Protein AF-J1S5M4-F1 (afdb_monomer_lite)

Radius of gyration: 21.51 Å; chains: 1; bounding box: 52×29×64 Å

Secondary structure (DSSP, 8-state):
----HHHHHHH-HHHHHHHHHHHHHHHHHHHHH-GGGTTTHHHHHHHHHHHHHHHHHHHHHHHHHHHHHHHHTT-EETTEEHHHHHHHHHHHHTSHHHHHHHHHHHHHHHHHHHHTTSS-TTSHHHHHHHHHHHHHHHHHHHHHHHHHHHHHHHHHHHTS-----SSS-TT-GGG-HHHHHHHHHHHHHHHHHHHHHHHHHHHHHHHS-TTSEEEETTEEEE--TTHHHHHHHHHHHIIIIIIHHHHHHHHHHHHHHHHHT-

pLDDT: mean 74.38, std 11.89, range [26.52, 94.06]

Organism: NCBI:txid1159208

Sequence (262 aa):
MEIKIIDKILSQKCFWTIIFTCWIFIGIIVSIFDSSLKYNYIYVFGVNSLLLAQIITYQNLMKKEIILKTSISGTKVNNLPLFPVFSKNNSYLNKWYNISICFVIGLIYFISLVLLKVLILQELITIYGAITLILTVFIAIQLYLKYILYILTLRKISKLEFISLVPISLHNPSECDWIVKFTDSMSSFSNYFGILGIAYTALFYLTTPLSAIKFTGYTLIIDTPNNLVFIITWGIIFILIGFGYLIFDYLWKKYIKEIIKK

Structure (mmCIF, N/CA/C/O backbone):
data_AF-J1S5M4-F1
#
_entry.id   AF-J1S5M4-F1
#
loop_
_atom_site.group_PDB
_atom_site.id
_atom_site.type_symbol
_atom_site.label_atom_id
_atom_site.label_alt_id
_atom_site.label_comp_id
_atom_site.label_asym_id
_atom_site.label_entity_id
_atom_site.label_seq_id
_atom_site.pdbx_PDB_ins_code
_atom_site.Cartn_x
_atom_site.Cartn_y
_atom_site.Cartn_z
_atom_site.occupancy
_atom_site.B_iso_or_equiv
_atom_site.auth_seq_id
_atom_site.auth_comp_id
_atom_site.auth_asym_id
_atom_site.auth_atom_id
_atom_site.pdbx_PDB_model_num
ATOM 1 N N . MET A 1 1 ? 10.544 -8.458 22.070 1.00 26.52 1 MET A N 1
ATOM 2 C CA . MET A 1 1 ? 11.356 -7.476 21.324 1.00 26.52 1 MET A CA 1
ATOM 3 C C . MET A 1 1 ? 10.602 -7.127 20.044 1.00 26.52 1 MET A C 1
ATOM 5 O O . MET A 1 1 ? 10.665 -7.877 19.081 1.00 26.52 1 MET A O 1
ATOM 9 N N . GLU A 1 2 ? 9.762 -6.088 20.077 1.00 31.34 2 GLU A N 1
ATOM 10 C CA . GLU A 1 2 ? 9.016 -5.643 18.890 1.00 31.34 2 GLU A CA 1
ATOM 11 C C . GLU A 1 2 ? 9.994 -5.057 17.873 1.00 31.34 2 GLU A C 1
ATOM 13 O O . GLU A 1 2 ? 10.784 -4.171 18.207 1.00 31.34 2 GLU A O 1
ATOM 18 N N . ILE A 1 3 ? 9.940 -5.542 16.635 1.00 37.62 3 ILE A N 1
ATOM 19 C CA . ILE A 1 3 ? 10.734 -5.020 15.524 1.00 37.62 3 ILE A CA 1
ATOM 20 C C . ILE A 1 3 ? 10.143 -3.656 15.153 1.00 37.62 3 ILE A C 1
ATOM 22 O O . ILE A 1 3 ? 9.336 -3.513 14.243 1.00 37.62 3 ILE A O 1
ATOM 26 N N . LYS A 1 4 ? 10.542 -2.631 15.910 1.00 46.66 4 LYS A N 1
ATOM 27 C CA . LYS A 1 4 ? 10.268 -1.212 15.650 1.00 46.66 4 LYS A CA 1
ATOM 28 C C . LYS A 1 4 ? 11.153 -0.647 14.538 1.00 46.66 4 LYS A C 1
ATOM 30 O O . LYS A 1 4 ? 11.133 0.552 14.321 1.00 46.66 4 LYS A O 1
ATOM 35 N N . ILE A 1 5 ? 11.967 -1.466 13.868 1.00 48.09 5 ILE A N 1
ATOM 36 C CA . ILE A 1 5 ? 13.036 -0.985 12.985 1.00 48.09 5 ILE A CA 1
ATOM 37 C C . ILE A 1 5 ? 12.451 -0.225 11.790 1.00 48.09 5 ILE A C 1
ATOM 39 O O . ILE A 1 5 ? 12.822 0.920 11.590 1.00 48.09 5 ILE A O 1
ATOM 43 N N . ILE A 1 6 ? 11.475 -0.787 11.073 1.00 51.22 6 ILE A N 1
ATOM 44 C CA . ILE A 1 6 ? 10.892 -0.145 9.879 1.00 51.22 6 ILE A CA 1
ATOM 45 C C . ILE A 1 6 ? 10.124 1.129 10.245 1.00 51.22 6 ILE A C 1
ATOM 47 O O . ILE A 1 6 ? 10.344 2.173 9.636 1.00 51.22 6 ILE A O 1
ATOM 51 N N . ASP A 1 7 ? 9.289 1.073 11.286 1.00 51.00 7 ASP A N 1
ATOM 52 C CA . ASP A 1 7 ? 8.536 2.240 11.755 1.00 51.00 7 ASP A CA 1
ATOM 53 C C . ASP A 1 7 ? 9.466 3.337 12.286 1.00 51.00 7 ASP A C 1
ATOM 55 O O . ASP A 1 7 ? 9.275 4.509 11.978 1.00 51.00 7 ASP A O 1
ATOM 59 N N . LYS A 1 8 ? 10.510 2.982 13.045 1.00 53.53 8 LYS A N 1
ATOM 60 C CA . LYS A 1 8 ? 11.487 3.939 13.587 1.00 53.53 8 LYS A CA 1
ATOM 61 C C . LYS A 1 8 ? 12.323 4.565 12.480 1.00 53.53 8 LYS A C 1
ATOM 63 O O . LYS A 1 8 ? 12.553 5.769 12.525 1.00 53.53 8 LYS A O 1
ATOM 68 N N . ILE A 1 9 ? 12.711 3.766 11.490 1.00 53.59 9 ILE A N 1
ATOM 69 C CA . ILE A 1 9 ? 13.398 4.220 10.293 1.00 53.59 9 ILE A CA 1
ATOM 70 C C . ILE A 1 9 ? 12.487 5.212 9.551 1.00 53.59 9 ILE A C 1
ATOM 72 O O . ILE A 1 9 ? 12.773 6.403 9.571 1.00 53.59 9 ILE A O 1
ATOM 76 N N . LEU A 1 10 ? 11.330 4.792 9.035 1.00 53.19 10 LEU A N 1
ATOM 77 C CA . LEU A 1 10 ? 10.443 5.641 8.223 1.00 53.19 10 LEU A CA 1
ATOM 78 C C . LEU A 1 10 ? 9.814 6.830 8.985 1.00 53.19 10 LEU A C 1
ATOM 80 O O . LEU A 1 10 ? 9.363 7.789 8.357 1.00 53.19 10 LEU A O 1
ATOM 84 N N . SER A 1 11 ? 9.778 6.800 10.325 1.00 51.69 11 SER A N 1
ATOM 85 C CA . SER A 1 11 ? 9.242 7.894 11.158 1.00 51.69 11 SER A CA 1
ATOM 86 C C . SER A 1 11 ? 10.180 9.093 11.327 1.00 51.69 11 SER A C 1
ATOM 88 O O . SER A 1 11 ? 9.717 10.167 11.728 1.00 51.69 11 SER A O 1
ATOM 90 N N . GLN A 1 12 ? 11.478 8.962 11.021 1.00 56.78 12 GLN A N 1
ATOM 91 C CA . GLN A 1 12 ? 12.412 10.088 11.098 1.00 56.78 12 GLN A CA 1
ATOM 92 C C . GLN A 1 12 ? 12.193 11.053 9.926 1.00 56.78 12 GLN A C 1
ATOM 94 O O . GLN A 1 12 ? 12.842 10.961 8.883 1.00 56.78 12 GLN A O 1
ATOM 99 N N . LYS A 1 13 ? 11.280 12.011 10.139 1.00 54.28 13 LYS A N 1
ATOM 100 C CA . LYS A 1 13 ? 10.859 13.027 9.159 1.00 54.28 13 LYS A CA 1
ATOM 101 C C . LYS A 1 13 ? 12.028 13.708 8.450 1.00 54.28 13 LYS A C 1
ATOM 103 O O . LYS A 1 13 ? 11.979 13.863 7.241 1.00 54.28 13 LYS A O 1
ATOM 108 N N . CYS A 1 14 ? 13.056 14.133 9.182 1.00 53.66 14 CYS A N 1
ATOM 109 C CA . CYS A 1 14 ? 14.127 14.943 8.602 1.00 53.66 14 CYS A CA 1
ATOM 110 C C . CYS A 1 14 ? 15.090 14.093 7.756 1.00 53.66 14 CYS A C 1
ATOM 112 O O . CYS A 1 14 ? 15.361 14.419 6.608 1.00 53.66 14 CYS A O 1
ATOM 114 N N . PHE A 1 15 ? 15.526 12.950 8.289 1.00 57.44 15 PHE A N 1
ATOM 115 C CA . PHE A 1 15 ? 16.548 12.109 7.664 1.00 57.44 15 PHE A CA 1
ATOM 116 C C . PHE A 1 15 ? 16.079 11.473 6.351 1.00 57.44 15 PHE A C 1
ATOM 118 O O . PHE A 1 15 ? 16.769 11.563 5.341 1.00 57.44 15 PHE A O 1
ATOM 125 N N . TRP A 1 16 ? 14.875 10.896 6.332 1.00 58.84 16 TRP A N 1
ATOM 126 C CA . TRP A 1 16 ? 14.354 10.259 5.120 1.00 58.84 16 TRP A CA 1
ATOM 127 C C . TRP A 1 16 ? 13.983 11.262 4.052 1.00 58.84 16 TRP A C 1
ATOM 129 O O . TRP A 1 16 ? 14.289 11.033 2.891 1.00 58.84 16 TRP A O 1
ATOM 139 N N . THR A 1 17 ? 13.388 12.392 4.434 1.00 59.47 17 THR A N 1
ATOM 140 C CA . THR A 1 17 ? 13.095 13.448 3.464 1.00 59.47 17 THR A CA 1
ATOM 141 C C . THR A 1 17 ? 14.389 13.916 2.809 1.00 59.47 17 THR A C 1
ATOM 143 O O . THR A 1 17 ? 14.447 13.927 1.593 1.00 59.47 17 THR A O 1
ATOM 146 N N . ILE A 1 18 ? 15.460 14.167 3.573 1.00 64.25 18 ILE A N 1
ATOM 147 C CA . ILE A 1 18 ? 16.774 14.530 3.014 1.00 64.25 18 ILE A CA 1
ATOM 148 C C . ILE A 1 18 ? 17.312 13.438 2.079 1.00 64.25 18 ILE A C 1
ATOM 150 O O . ILE A 1 18 ? 17.698 13.753 0.958 1.00 64.25 18 ILE A O 1
ATOM 154 N N . ILE A 1 19 ? 17.288 12.165 2.491 1.00 69.44 19 ILE A N 1
ATOM 155 C CA . ILE A 1 19 ? 17.754 11.049 1.653 1.00 69.44 19 ILE A CA 1
ATOM 156 C C . ILE A 1 19 ? 16.972 10.967 0.347 1.00 69.44 19 ILE A C 1
ATOM 158 O O . ILE A 1 19 ? 17.585 10.832 -0.705 1.00 69.44 19 ILE A O 1
ATOM 162 N N . PHE A 1 20 ? 15.643 11.065 0.387 1.00 67.06 20 PHE A N 1
ATOM 163 C CA . PHE A 1 20 ? 14.825 10.980 -0.818 1.00 67.06 20 PHE A CA 1
ATOM 164 C C . PHE A 1 20 ? 15.004 12.200 -1.710 1.00 67.06 20 PHE A C 1
ATOM 166 O O . PHE A 1 20 ? 15.126 12.032 -2.917 1.00 67.06 20 PHE A O 1
ATOM 173 N N . THR A 1 21 ? 15.122 13.404 -1.151 1.00 68.44 21 THR A N 1
ATOM 174 C CA . THR A 1 21 ? 15.451 14.592 -1.945 1.00 68.44 21 THR A CA 1
ATOM 175 C C . THR A 1 21 ? 16.812 14.419 -2.624 1.00 68.44 21 THR A C 1
ATOM 177 O O . THR A 1 21 ? 16.913 14.604 -3.834 1.00 68.44 21 THR A O 1
ATOM 180 N N . CYS A 1 22 ? 17.842 13.972 -1.896 1.00 73.38 22 CYS A N 1
ATOM 181 C CA . CYS A 1 22 ? 19.154 13.657 -2.468 1.00 73.38 22 CYS A CA 1
ATOM 182 C C . CYS A 1 22 ? 19.074 12.548 -3.530 1.00 73.38 22 CYS A C 1
ATOM 184 O O . CYS A 1 22 ? 19.710 12.662 -4.573 1.00 73.38 22 CYS A O 1
ATOM 186 N N . TRP A 1 23 ? 18.267 11.510 -3.308 1.00 76.12 23 TRP A N 1
ATOM 187 C CA . TRP A 1 23 ? 18.059 10.408 -4.249 1.00 76.12 23 TRP A CA 1
ATOM 188 C C . TRP A 1 23 ? 17.405 10.878 -5.552 1.00 76.12 23 TRP A C 1
ATOM 190 O O . TRP A 1 23 ? 17.829 10.462 -6.629 1.00 76.12 23 TRP A O 1
ATOM 200 N N . ILE A 1 24 ? 16.432 11.792 -5.470 1.00 72.25 24 ILE A N 1
ATOM 201 C CA . ILE A 1 24 ? 15.797 12.438 -6.628 1.00 72.25 24 ILE A CA 1
ATOM 202 C C . ILE A 1 24 ? 16.826 13.274 -7.396 1.00 72.25 24 ILE A C 1
ATOM 204 O O . ILE A 1 24 ? 16.915 13.157 -8.617 1.00 72.25 24 ILE A O 1
ATOM 208 N N . PHE A 1 25 ? 17.639 14.074 -6.697 1.00 74.88 25 PHE A N 1
ATOM 209 C CA . PHE A 1 25 ? 18.701 14.871 -7.322 1.00 74.88 25 PHE A CA 1
ATOM 210 C C . PHE A 1 25 ? 19.749 13.997 -8.020 1.00 74.88 25 PHE A C 1
ATOM 212 O O . PHE A 1 25 ? 20.141 14.313 -9.141 1.00 74.88 25 PHE A O 1
ATOM 219 N N . ILE A 1 26 ? 20.149 12.875 -7.412 1.00 75.75 26 ILE A N 1
ATOM 220 C CA . ILE A 1 26 ? 21.033 11.885 -8.045 1.00 75.75 26 ILE A CA 1
ATOM 221 C C . ILE A 1 26 ? 20.385 11.341 -9.322 1.00 75.75 26 ILE A C 1
ATOM 223 O O . ILE A 1 26 ? 21.040 11.306 -10.359 1.00 75.75 26 ILE A O 1
ATOM 227 N N . GLY A 1 27 ? 19.097 10.987 -9.283 1.00 70.62 27 GLY A N 1
ATOM 228 C CA . GLY A 1 27 ? 18.364 10.518 -10.462 1.00 70.62 27 GLY A CA 1
ATOM 229 C C . GLY A 1 27 ? 18.339 11.541 -11.597 1.00 70.62 27 GLY A C 1
ATOM 230 O O . GLY A 1 27 ? 18.612 11.189 -12.742 1.00 70.62 27 GLY A O 1
ATOM 231 N N . ILE A 1 28 ? 18.080 12.814 -11.281 1.00 71.12 28 ILE A N 1
ATOM 232 C CA . ILE A 1 28 ? 18.080 13.908 -12.264 1.00 71.12 28 ILE A CA 1
ATOM 233 C C . ILE A 1 28 ? 19.476 14.088 -12.870 1.00 71.12 28 ILE A C 1
ATOM 235 O O . ILE A 1 28 ? 19.604 14.123 -14.091 1.00 71.12 28 ILE A O 1
ATOM 239 N N . ILE A 1 29 ? 20.523 14.145 -12.042 1.00 74.69 29 ILE A N 1
ATOM 240 C CA . ILE A 1 29 ? 21.907 14.300 -12.509 1.00 74.69 29 ILE A CA 1
ATOM 241 C C . ILE A 1 29 ? 22.287 13.135 -13.426 1.00 74.69 29 ILE A C 1
ATOM 243 O O . ILE A 1 29 ? 22.694 13.367 -14.561 1.00 74.69 29 ILE A O 1
ATOM 247 N N . VAL A 1 30 ? 22.087 11.889 -12.987 1.00 69.25 30 VAL A N 1
ATOM 248 C CA . VAL A 1 30 ? 22.400 10.701 -13.799 1.00 69.25 30 VAL A CA 1
ATOM 249 C C . VAL A 1 30 ? 21.603 10.713 -15.109 1.00 69.25 30 VAL A C 1
ATOM 251 O O . VAL A 1 30 ? 22.164 10.408 -16.156 1.00 69.25 30 VAL A O 1
ATOM 254 N N . SER A 1 31 ? 20.339 11.154 -15.090 1.00 67.12 31 SER A N 1
ATOM 255 C CA . SER A 1 31 ? 19.510 11.226 -16.301 1.00 67.12 31 SER A CA 1
ATOM 256 C C . SER A 1 31 ? 19.964 12.266 -17.333 1.00 67.12 31 SER A C 1
ATOM 258 O O . SER A 1 31 ? 19.694 12.096 -18.517 1.00 67.12 31 SER A O 1
ATOM 260 N N . ILE A 1 32 ? 20.651 13.330 -16.904 1.00 68.00 32 ILE A N 1
ATOM 261 C CA . ILE A 1 32 ? 21.189 14.368 -17.798 1.00 68.00 32 ILE A CA 1
ATOM 262 C C . ILE A 1 32 ? 22.454 13.874 -18.513 1.00 68.00 32 ILE A C 1
ATOM 264 O O . ILE A 1 32 ? 22.685 14.228 -19.667 1.00 68.00 32 ILE A O 1
ATOM 268 N N . PHE A 1 33 ? 23.275 13.070 -17.832 1.00 66.62 33 PHE A N 1
ATOM 269 C CA . PHE A 1 33 ? 24.565 12.607 -18.352 1.00 66.62 33 PHE A CA 1
ATOM 270 C C . PHE A 1 33 ? 24.491 11.284 -19.125 1.00 66.62 33 PHE A C 1
ATOM 272 O O . PHE A 1 33 ? 25.443 10.947 -19.829 1.00 66.62 33 PHE A O 1
ATOM 279 N N . ASP A 1 34 ? 23.388 10.542 -19.025 1.00 62.94 34 ASP A N 1
ATOM 280 C CA . ASP A 1 34 ? 23.232 9.252 -19.694 1.00 62.94 34 ASP A CA 1
ATOM 281 C C . ASP A 1 34 ? 22.530 9.408 -21.057 1.00 62.94 34 ASP A C 1
ATOM 283 O O . ASP A 1 34 ? 21.314 9.593 -21.165 1.00 62.94 34 ASP A O 1
ATOM 287 N N . SER A 1 35 ? 23.325 9.365 -22.129 1.00 57.16 35 SER A N 1
ATOM 288 C CA . SER A 1 35 ? 22.882 9.568 -23.517 1.00 57.16 35 SER A CA 1
ATOM 289 C C . SER A 1 35 ? 22.047 8.413 -24.082 1.00 57.16 35 SER A C 1
ATOM 291 O O . SER A 1 35 ? 21.414 8.576 -25.131 1.00 57.16 35 SER A O 1
ATOM 293 N N . SER A 1 36 ? 21.991 7.278 -23.376 1.00 56.31 36 SER A N 1
ATOM 294 C CA . SER A 1 36 ? 21.088 6.156 -23.665 1.00 56.31 36 SER A CA 1
ATOM 295 C C . SER A 1 36 ? 19.607 6.520 -23.470 1.00 56.31 36 SER A C 1
ATOM 297 O O . SER A 1 36 ? 18.721 5.900 -24.059 1.00 56.31 36 SER A O 1
ATOM 299 N N . LEU A 1 37 ? 19.319 7.576 -22.698 1.00 54.97 37 LEU A N 1
ATOM 300 C CA . LEU A 1 37 ? 17.983 7.916 -22.206 1.00 54.97 37 LEU A CA 1
ATOM 301 C C . LEU A 1 37 ? 17.220 8.918 -23.071 1.00 54.97 37 LEU A C 1
ATOM 303 O O . LEU A 1 37 ? 16.422 9.696 -22.532 1.00 54.97 37 LEU A O 1
ATOM 307 N N . LYS A 1 38 ? 17.384 8.904 -24.401 1.00 49.78 38 LYS A N 1
ATOM 308 C CA . LYS A 1 38 ? 16.426 9.594 -25.286 1.00 49.78 38 LYS A CA 1
ATOM 309 C C . LYS A 1 38 ? 15.025 9.074 -24.912 1.00 49.78 38 LYS A C 1
ATOM 311 O O . LYS A 1 38 ? 14.708 7.938 -25.224 1.00 49.78 38 LYS A O 1
ATOM 316 N N . TYR A 1 39 ? 14.234 9.884 -24.197 1.00 51.69 39 TYR A N 1
ATOM 317 C CA . TYR A 1 39 ? 12.893 9.613 -23.628 1.00 51.69 39 TYR A CA 1
ATOM 318 C C . TYR A 1 39 ? 12.770 8.971 -22.224 1.00 51.69 39 TYR A C 1
ATOM 320 O O . TYR A 1 39 ? 11.657 8.911 -21.705 1.00 51.69 39 TYR A O 1
ATOM 328 N N . ASN A 1 40 ? 13.852 8.587 -21.536 1.00 58.12 40 ASN A N 1
ATOM 329 C CA . ASN A 1 40 ? 13.757 7.865 -20.247 1.00 58.12 40 ASN A CA 1
ATOM 330 C C . ASN A 1 40 ? 13.810 8.761 -18.985 1.00 58.12 40 ASN A C 1
ATOM 332 O O . ASN A 1 40 ? 13.580 8.295 -17.869 1.00 58.12 40 ASN A O 1
ATOM 336 N N . TYR A 1 41 ? 14.060 10.067 -19.127 1.00 61.12 41 TYR A N 1
ATOM 337 C CA . TYR A 1 41 ? 14.040 11.018 -18.002 1.00 61.12 41 TYR A CA 1
ATOM 338 C C . TYR A 1 41 ? 12.649 11.133 -17.350 1.00 61.12 41 TYR A C 1
ATOM 340 O O . TYR A 1 41 ? 12.546 11.313 -16.138 1.00 61.12 41 TYR A O 1
ATOM 348 N N . ILE A 1 42 ? 11.573 10.969 -18.134 1.00 64.19 42 ILE A N 1
ATOM 349 C CA . ILE A 1 42 ? 10.186 10.952 -17.638 1.00 64.19 42 ILE A CA 1
ATOM 350 C C . ILE A 1 42 ? 9.976 9.765 -16.697 1.00 64.19 42 ILE A C 1
ATOM 352 O O . ILE A 1 42 ? 9.317 9.907 -15.670 1.00 64.19 42 ILE A O 1
ATOM 356 N N . TYR A 1 43 ? 10.576 8.613 -17.008 1.00 66.56 43 TYR A N 1
ATOM 357 C CA . TYR A 1 43 ? 10.520 7.433 -16.152 1.00 66.56 43 TYR A CA 1
ATOM 358 C C . TYR A 1 43 ? 11.253 7.669 -14.833 1.00 66.56 43 TYR A C 1
ATOM 360 O O . TYR A 1 43 ? 10.680 7.462 -13.763 1.00 66.56 43 TYR A O 1
ATOM 368 N N . VAL A 1 44 ? 12.485 8.180 -14.898 1.00 70.19 44 VAL A N 1
ATOM 369 C CA . VAL A 1 44 ? 13.279 8.508 -13.706 1.00 70.19 44 VAL A CA 1
ATOM 370 C C . VAL A 1 44 ? 12.528 9.504 -12.825 1.00 70.19 44 VAL A C 1
ATOM 372 O O . VAL A 1 44 ? 12.390 9.275 -11.625 1.00 70.19 44 VAL A O 1
ATOM 375 N N . PHE A 1 45 ? 11.983 10.572 -13.408 1.00 72.38 45 PHE A N 1
ATOM 376 C CA . PHE A 1 45 ? 11.201 11.570 -12.683 1.00 72.38 45 PHE A CA 1
ATOM 377 C C . PHE A 1 45 ? 9.899 10.995 -12.110 1.00 72.38 45 PHE A C 1
ATOM 379 O O . PHE A 1 45 ? 9.552 11.261 -10.957 1.00 72.38 45 PHE A O 1
ATOM 386 N N . GLY A 1 46 ? 9.190 10.178 -12.887 1.00 75.12 46 GLY A N 1
ATOM 387 C CA . GLY A 1 46 ? 7.935 9.554 -12.492 1.00 75.12 46 GLY A CA 1
ATOM 388 C C . GLY A 1 46 ? 8.103 8.582 -11.326 1.00 75.12 46 GLY A C 1
ATOM 389 O O . GLY A 1 46 ? 7.375 8.689 -10.340 1.00 75.12 46 GLY A O 1
ATOM 390 N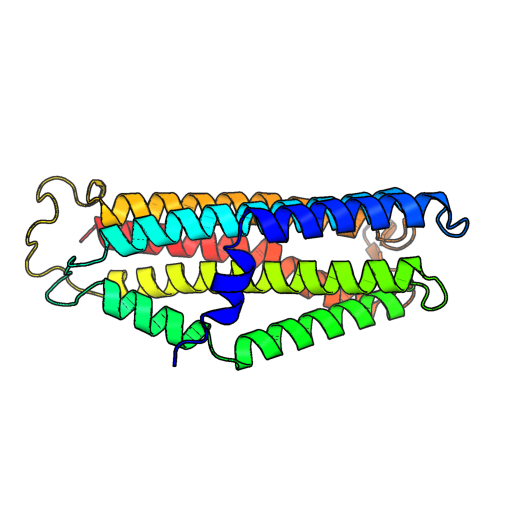 N . VAL A 1 47 ? 9.079 7.668 -11.393 1.00 75.56 47 VAL A N 1
ATOM 391 C CA . VAL A 1 47 ? 9.302 6.652 -10.345 1.00 75.56 47 VAL A CA 1
ATOM 392 C C . VAL A 1 47 ? 9.735 7.325 -9.046 1.00 75.56 47 VAL A C 1
ATOM 394 O O . VAL A 1 47 ? 9.265 6.963 -7.969 1.00 75.56 47 VAL A O 1
ATOM 397 N N . ASN A 1 48 ? 10.567 8.358 -9.146 1.00 78.81 48 ASN A N 1
ATOM 398 C CA . ASN A 1 48 ? 10.984 9.166 -8.008 1.00 78.81 48 ASN A CA 1
ATOM 399 C C . ASN A 1 48 ? 9.836 9.957 -7.377 1.00 78.81 48 ASN A C 1
ATOM 401 O O . ASN A 1 48 ? 9.691 9.972 -6.154 1.00 78.81 48 ASN A O 1
ATOM 405 N N . SER A 1 49 ? 8.997 10.583 -8.204 1.00 79.75 49 SER A N 1
ATOM 406 C CA . SER A 1 49 ? 7.809 11.301 -7.737 1.00 79.75 49 SER A CA 1
ATOM 407 C C . SER A 1 49 ? 6.828 10.350 -7.052 1.00 79.75 49 SER A C 1
ATOM 409 O O . SER A 1 49 ? 6.268 10.681 -6.006 1.00 79.75 49 SER A O 1
ATOM 411 N N . LEU A 1 50 ? 6.662 9.144 -7.602 1.00 83.94 50 LEU A N 1
ATOM 412 C CA . LEU A 1 50 ? 5.832 8.095 -7.024 1.00 83.94 50 LEU A CA 1
ATOM 413 C C . LEU A 1 50 ? 6.382 7.631 -5.673 1.00 83.94 50 LEU A C 1
ATOM 415 O O . LEU A 1 50 ? 5.635 7.599 -4.696 1.00 83.94 50 LEU A O 1
ATOM 419 N N . LEU A 1 51 ? 7.682 7.339 -5.598 1.00 83.94 51 LEU A N 1
ATOM 420 C CA . LEU A 1 51 ? 8.356 6.982 -4.352 1.00 83.94 51 LEU A CA 1
ATOM 421 C C . LEU A 1 51 ? 8.121 8.064 -3.289 1.00 83.94 51 LEU A C 1
ATOM 423 O O . LEU A 1 51 ? 7.625 7.758 -2.203 1.00 83.94 51 LEU A O 1
ATOM 427 N N . LEU A 1 52 ? 8.378 9.334 -3.624 1.00 82.19 52 LEU A N 1
ATOM 428 C CA . LEU A 1 52 ? 8.158 10.477 -2.734 1.00 82.19 52 LEU A CA 1
ATOM 429 C C . LEU A 1 52 ? 6.710 10.549 -2.230 1.00 82.19 52 LEU A C 1
ATOM 431 O O . LEU A 1 52 ? 6.478 10.667 -1.022 1.00 82.19 52 LEU A O 1
ATOM 435 N N . ALA A 1 53 ? 5.734 10.428 -3.132 1.00 84.81 53 ALA A N 1
ATOM 436 C CA . ALA A 1 53 ? 4.317 10.437 -2.783 1.00 84.81 53 ALA A CA 1
ATOM 437 C C . ALA A 1 53 ? 3.961 9.310 -1.798 1.00 84.81 53 ALA A C 1
ATOM 439 O O . ALA A 1 53 ? 3.213 9.533 -0.840 1.00 84.81 53 ALA A O 1
ATOM 440 N N . GLN A 1 54 ? 4.528 8.115 -1.975 1.00 86.38 54 GLN A N 1
ATOM 441 C CA . GLN A 1 54 ? 4.311 6.989 -1.067 1.00 86.38 54 GLN A CA 1
ATOM 442 C C . GLN A 1 54 ? 4.902 7.214 0.318 1.00 86.38 54 GLN A C 1
ATOM 444 O O . GLN A 1 54 ? 4.272 6.860 1.313 1.00 86.38 54 GLN A O 1
ATOM 449 N N . ILE A 1 55 ? 6.083 7.821 0.408 1.00 82.81 55 ILE A N 1
ATOM 450 C CA . ILE A 1 55 ? 6.720 8.124 1.694 1.00 82.81 55 ILE A CA 1
ATOM 451 C C . ILE A 1 55 ? 5.901 9.157 2.460 1.00 82.81 55 ILE A C 1
ATOM 453 O O . ILE A 1 55 ? 5.610 8.957 3.641 1.00 82.81 55 ILE A O 1
ATOM 457 N N . ILE A 1 56 ? 5.481 10.234 1.790 1.00 83.44 56 ILE A N 1
ATOM 458 C CA . ILE A 1 56 ? 4.618 11.263 2.386 1.00 83.44 56 ILE A CA 1
ATOM 459 C C . ILE A 1 56 ? 3.309 10.628 2.868 1.00 83.44 56 ILE A C 1
ATOM 461 O O . ILE A 1 56 ? 2.873 10.866 3.999 1.00 83.44 56 ILE A O 1
ATOM 465 N N . THR A 1 57 ? 2.716 9.767 2.038 1.00 86.19 57 THR A N 1
ATOM 466 C CA . THR A 1 57 ? 1.513 8.997 2.372 1.00 86.19 57 THR A CA 1
ATOM 467 C C . THR A 1 57 ? 1.731 8.141 3.618 1.00 86.19 57 THR A C 1
ATOM 469 O O . THR A 1 57 ? 0.964 8.247 4.577 1.00 86.19 57 THR A O 1
ATOM 472 N N . TYR A 1 58 ? 2.805 7.348 3.654 1.00 84.19 58 TYR A N 1
ATOM 473 C CA . TYR A 1 58 ? 3.162 6.504 4.794 1.00 84.19 58 TYR A CA 1
ATOM 474 C C . TYR A 1 58 ? 3.305 7.327 6.073 1.00 84.19 58 TYR A C 1
ATOM 476 O O . TYR A 1 58 ? 2.690 7.014 7.090 1.00 84.19 58 TYR A O 1
ATOM 484 N N . GLN A 1 59 ? 4.046 8.433 6.025 1.00 82.38 59 GLN A N 1
ATOM 485 C CA . GLN A 1 59 ? 4.237 9.306 7.183 1.00 82.38 59 GLN A CA 1
ATOM 486 C C . GLN A 1 59 ? 2.921 9.913 7.683 1.00 82.38 59 GLN A C 1
ATOM 488 O O . GLN A 1 59 ? 2.688 9.974 8.893 1.00 82.38 59 GLN A O 1
ATOM 493 N N . ASN A 1 60 ? 2.055 10.371 6.779 1.00 86.75 60 ASN A N 1
ATOM 494 C CA . ASN A 1 60 ? 0.758 10.932 7.152 1.00 86.75 60 ASN A CA 1
ATOM 495 C C . ASN A 1 60 ? -0.152 9.877 7.787 1.00 86.75 60 ASN A C 1
ATOM 497 O O . ASN A 1 60 ? -0.811 10.162 8.789 1.00 86.75 60 ASN A O 1
ATOM 501 N N . LEU A 1 61 ? -0.132 8.651 7.269 1.00 85.19 61 LEU A N 1
ATOM 502 C CA . LEU A 1 61 ? -0.868 7.531 7.846 1.00 85.19 61 LEU A CA 1
ATOM 503 C C . LEU A 1 61 ? -0.314 7.121 9.210 1.00 85.19 61 LEU A C 1
ATOM 505 O O . LEU A 1 61 ? -1.099 6.899 10.125 1.00 85.19 61 LEU A O 1
ATOM 509 N N . MET A 1 62 ? 1.005 7.121 9.405 1.00 82.38 62 MET A N 1
ATOM 510 C CA . MET A 1 62 ? 1.601 6.840 10.716 1.00 82.38 62 MET A CA 1
ATOM 511 C C . MET A 1 62 ? 1.223 7.890 11.768 1.00 82.38 62 MET A C 1
ATOM 513 O O . MET A 1 62 ? 0.969 7.536 12.919 1.00 82.38 62 MET A O 1
ATOM 517 N N . LYS A 1 63 ? 1.110 9.174 11.394 1.00 84.50 63 LYS A N 1
ATOM 518 C CA . LYS A 1 63 ? 0.578 10.210 12.301 1.00 84.50 63 LYS A CA 1
ATOM 519 C C . LYS A 1 63 ? -0.872 9.914 12.692 1.00 84.50 63 LYS A C 1
ATOM 521 O O . LYS A 1 63 ? -1.208 9.992 13.871 1.00 84.50 63 LYS A O 1
ATOM 526 N N . LYS A 1 64 ? -1.715 9.547 11.720 1.00 85.81 64 LYS A N 1
ATOM 527 C CA . LYS A 1 64 ? -3.110 9.161 11.985 1.00 85.81 64 LYS A CA 1
ATOM 528 C C . LYS A 1 64 ? -3.204 7.900 12.843 1.00 85.81 64 LYS A C 1
ATOM 530 O O . LYS A 1 64 ? -4.018 7.860 13.757 1.00 85.81 64 LYS A O 1
ATOM 535 N N . GLU A 1 65 ? -2.327 6.922 12.625 1.00 85.00 65 GLU A N 1
ATOM 536 C CA . GLU A 1 65 ? -2.253 5.700 13.431 1.00 85.00 65 GLU A CA 1
ATOM 537 C C . GLU A 1 65 ? -1.929 6.004 14.896 1.00 85.00 65 GLU A C 1
ATOM 539 O O . GLU A 1 65 ? -2.499 5.380 15.785 1.00 85.00 65 GLU A O 1
ATOM 544 N N . ILE A 1 66 ? -1.037 6.961 15.171 1.00 84.94 66 ILE A N 1
ATOM 545 C CA . ILE A 1 66 ? -0.732 7.380 16.547 1.00 84.94 66 ILE A CA 1
ATOM 546 C C . ILE A 1 66 ? -1.984 7.959 17.216 1.00 84.94 66 ILE A C 1
ATOM 548 O O . ILE A 1 66 ? -2.319 7.539 18.322 1.00 84.94 66 ILE A O 1
ATOM 552 N N . ILE A 1 67 ? -2.704 8.851 16.527 1.00 85.06 67 ILE A N 1
ATOM 553 C CA . ILE A 1 67 ? -3.952 9.456 17.027 1.00 85.06 67 ILE A CA 1
ATOM 554 C C . ILE A 1 67 ? -5.024 8.381 17.261 1.00 85.06 67 ILE A C 1
ATOM 556 O O . ILE A 1 67 ? -5.724 8.390 18.275 1.00 85.06 67 ILE A O 1
ATOM 560 N N . LEU A 1 68 ? -5.129 7.413 16.352 1.00 85.69 68 LEU A N 1
ATOM 561 C CA . LEU A 1 68 ? -6.044 6.290 16.503 1.00 85.69 68 LEU A CA 1
ATOM 562 C C . LEU A 1 68 ? -5.666 5.406 17.696 1.00 85.69 68 LEU A C 1
ATOM 564 O O . LEU A 1 68 ? -6.526 5.023 18.480 1.00 85.69 68 LEU A O 1
ATOM 568 N N . LYS A 1 69 ? -4.378 5.087 17.863 1.00 83.12 69 LYS A N 1
ATOM 569 C CA . LYS A 1 69 ? -3.886 4.302 19.004 1.00 83.12 69 LYS A CA 1
ATOM 570 C C . LYS A 1 69 ? -4.225 4.973 20.327 1.00 83.12 69 LYS A C 1
ATOM 572 O O . LYS A 1 69 ? -4.593 4.273 21.267 1.00 83.12 69 LYS A O 1
ATOM 577 N N . THR A 1 70 ? -4.126 6.299 20.393 1.00 83.00 70 THR A N 1
ATOM 578 C CA . THR A 1 70 ? -4.527 7.050 21.583 1.00 83.00 70 THR A CA 1
ATOM 579 C C . THR A 1 70 ? -6.035 6.997 21.823 1.00 83.00 70 THR A C 1
ATOM 581 O O . THR A 1 70 ? -6.424 6.789 22.966 1.00 83.00 70 THR A O 1
ATOM 584 N N . SER A 1 71 ? -6.883 7.076 20.789 1.00 80.88 71 SER A N 1
ATOM 585 C CA . SER A 1 71 ? -8.347 7.022 20.969 1.00 80.88 71 SER A CA 1
ATOM 586 C C . SER A 1 71 ? -8.887 5.625 21.298 1.00 80.88 71 SER A C 1
ATOM 588 O O . SER A 1 71 ? -9.916 5.487 21.958 1.00 80.88 71 SER A O 1
ATOM 590 N N . ILE A 1 72 ? -8.198 4.559 20.880 1.00 82.12 72 ILE A N 1
ATOM 591 C CA . ILE A 1 72 ? -8.561 3.176 21.249 1.00 82.12 72 ILE A CA 1
ATOM 592 C C . ILE A 1 72 ? -7.916 2.723 22.568 1.00 82.12 72 ILE A C 1
ATOM 594 O O . ILE A 1 72 ? -8.243 1.643 23.072 1.00 82.12 72 ILE A O 1
ATOM 598 N N . SER A 1 73 ? -6.979 3.503 23.116 1.00 79.00 73 SER A N 1
ATOM 599 C CA . SER A 1 73 ? -6.305 3.205 24.379 1.00 79.00 73 SER A CA 1
ATOM 600 C C . SER A 1 73 ? -7.263 3.430 25.544 1.00 79.00 73 SER A C 1
ATOM 602 O O . SER A 1 73 ? -7.691 4.547 25.801 1.00 79.00 73 SER A O 1
ATOM 604 N N . GLY A 1 74 ? -7.602 2.359 26.262 1.00 73.38 74 GLY A N 1
ATOM 605 C CA . GLY A 1 74 ? -8.575 2.401 27.361 1.00 73.38 74 GLY A CA 1
ATOM 606 C C . GLY A 1 74 ? -10.026 2.172 26.926 1.00 73.38 74 GLY A C 1
ATOM 607 O O . GLY A 1 74 ? -10.865 1.873 27.772 1.00 73.38 74 GLY A O 1
ATOM 608 N N . THR A 1 75 ? -10.311 2.196 25.623 1.00 76.25 75 THR A N 1
ATOM 609 C CA . THR A 1 75 ? -11.651 1.947 25.076 1.00 76.25 75 THR A CA 1
ATOM 610 C C . THR A 1 75 ? -11.975 0.453 25.084 1.00 76.25 75 THR A C 1
ATOM 612 O O . THR A 1 75 ? -11.195 -0.377 24.594 1.00 76.25 75 THR A O 1
ATOM 615 N N . LYS A 1 76 ? -13.141 0.099 25.635 1.00 71.06 76 LYS A N 1
ATOM 616 C CA . LYS A 1 76 ? -13.656 -1.274 25.693 1.00 71.06 76 LYS A CA 1
ATOM 617 C C . LYS A 1 76 ? -14.972 -1.379 24.931 1.00 71.06 76 LYS A C 1
ATOM 619 O O . LYS A 1 76 ? -15.838 -0.526 25.064 1.00 71.06 76 LYS A O 1
ATOM 624 N N . VAL A 1 77 ? -15.125 -2.463 24.181 1.00 68.88 77 VAL A N 1
ATOM 625 C CA . VAL A 1 77 ? -16.388 -2.868 23.559 1.00 68.88 77 VAL A CA 1
ATOM 626 C C . VAL A 1 77 ? -16.769 -4.208 24.168 1.00 68.88 77 VAL A C 1
ATOM 628 O O . VAL A 1 77 ? -16.048 -5.181 23.970 1.00 68.88 77 VAL A O 1
ATOM 631 N N . ASN A 1 78 ? -17.856 -4.255 24.945 1.00 66.62 78 ASN A N 1
ATOM 632 C CA . ASN A 1 78 ? -18.305 -5.465 25.646 1.00 66.62 78 ASN A CA 1
ATOM 633 C C . ASN A 1 78 ? -17.166 -6.154 26.437 1.00 66.62 78 ASN A C 1
ATOM 635 O O . ASN A 1 78 ? -16.805 -7.303 26.191 1.00 66.62 78 ASN A O 1
ATOM 639 N N . ASN A 1 79 ? -16.512 -5.393 27.325 1.00 67.75 79 ASN A N 1
ATOM 640 C CA . ASN A 1 79 ? -15.334 -5.799 28.111 1.00 67.75 79 ASN A CA 1
ATOM 641 C C . ASN A 1 79 ? -14.073 -6.202 27.319 1.00 67.75 79 ASN A C 1
ATOM 643 O O . ASN A 1 79 ? -13.026 -6.421 27.933 1.00 67.75 79 ASN A O 1
ATOM 647 N N . LEU A 1 80 ? -14.107 -6.218 25.983 1.00 71.75 80 LEU A N 1
ATOM 648 C CA . LEU A 1 80 ? -12.926 -6.423 25.150 1.00 71.75 80 LEU A CA 1
ATOM 649 C C . LEU A 1 80 ? -12.208 -5.090 24.906 1.00 71.75 80 LEU A C 1
ATOM 651 O O . LEU A 1 80 ? -12.772 -4.191 24.277 1.00 71.75 80 LEU A O 1
ATOM 655 N N . PRO A 1 81 ? -10.953 -4.938 25.363 1.00 79.19 81 PRO A N 1
ATOM 656 C CA . PRO A 1 81 ? -10.175 -3.741 25.083 1.00 79.19 81 PRO A CA 1
ATOM 657 C C . PRO A 1 81 ? -9.796 -3.696 23.593 1.00 79.19 81 PRO A C 1
ATOM 659 O O . PRO A 1 81 ? -9.270 -4.668 23.037 1.00 79.19 81 PRO A O 1
ATOM 662 N N . LEU A 1 82 ? -10.041 -2.559 22.938 1.00 78.81 82 LEU A N 1
ATOM 663 C CA . LEU A 1 82 ? -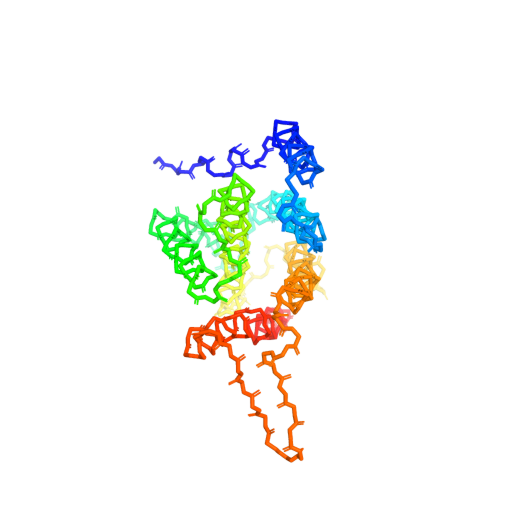9.794 -2.392 21.500 1.00 78.81 82 LEU A CA 1
ATOM 664 C C . LEU A 1 82 ? -8.296 -2.370 21.163 1.00 78.81 82 LEU A C 1
ATOM 666 O O . LEU A 1 82 ? -7.869 -2.956 20.165 1.00 78.81 82 LEU A O 1
ATOM 670 N N . PHE A 1 83 ? -7.476 -1.754 22.018 1.00 81.12 83 PHE A N 1
ATOM 671 C CA . PHE A 1 83 ? -6.034 -1.645 21.793 1.00 81.12 83 PHE A CA 1
ATOM 672 C C . PHE A 1 83 ? -5.318 -3.014 21.694 1.00 81.12 83 PHE A C 1
ATOM 674 O O . PHE A 1 83 ? -4.587 -3.219 20.724 1.00 81.12 83 PHE A O 1
ATOM 681 N N . PRO A 1 84 ? -5.558 -4.003 22.582 1.00 81.44 84 PRO A N 1
ATOM 682 C CA . PRO A 1 84 ? -5.031 -5.362 22.424 1.00 81.44 84 PRO A CA 1
ATOM 683 C C . PRO A 1 84 ? -5.493 -6.091 21.157 1.00 81.44 84 PRO A C 1
ATOM 685 O O . PRO A 1 84 ? -4.759 -6.918 20.613 1.00 81.44 84 PRO A O 1
ATOM 688 N N . VAL A 1 85 ? -6.701 -5.805 20.658 1.00 80.19 85 VAL A N 1
ATOM 689 C CA . VAL A 1 85 ? -7.169 -6.367 19.381 1.00 80.19 85 VAL A CA 1
ATOM 690 C C . VAL A 1 85 ? -6.334 -5.819 18.224 1.00 80.19 85 VAL A C 1
ATOM 692 O O . VAL A 1 85 ? -5.840 -6.601 17.407 1.00 80.19 85 VAL A O 1
ATOM 695 N N . PHE A 1 86 ? -6.129 -4.501 18.197 1.00 82.69 86 PHE A N 1
ATOM 696 C CA . PHE A 1 86 ? -5.276 -3.838 17.214 1.00 82.69 86 PHE A CA 1
ATOM 697 C C . PHE A 1 86 ? -3.820 -4.327 17.308 1.00 82.69 86 PHE A C 1
ATOM 699 O O . PHE A 1 86 ? -3.227 -4.700 16.296 1.00 82.69 86 PHE A O 1
ATOM 706 N N . SER A 1 87 ? -3.242 -4.395 18.513 1.00 81.75 87 SER A N 1
ATOM 707 C CA . SER A 1 87 ? -1.842 -4.799 18.709 1.00 81.75 87 SER A CA 1
ATOM 708 C C . SER A 1 87 ? -1.590 -6.262 18.332 1.00 81.75 87 SER A C 1
ATOM 710 O O . SER A 1 87 ? -0.570 -6.572 17.710 1.00 81.75 87 SER A O 1
ATOM 712 N N . LYS A 1 88 ? -2.536 -7.168 18.616 1.00 82.44 88 LYS A N 1
ATOM 713 C CA . LYS A 1 88 ? -2.449 -8.575 18.197 1.00 82.44 88 LYS A CA 1
ATOM 714 C C . LYS A 1 88 ? -2.441 -8.710 16.673 1.00 82.44 88 LYS A C 1
ATOM 716 O O . LYS A 1 88 ? -1.613 -9.441 16.136 1.00 82.44 88 LYS A O 1
ATOM 721 N N . ASN A 1 89 ? -3.309 -7.984 15.972 1.00 80.50 89 ASN A N 1
ATOM 722 C CA . ASN A 1 89 ? -3.300 -7.996 14.509 1.00 80.50 89 ASN A CA 1
ATOM 723 C C . ASN A 1 89 ? -2.017 -7.353 13.950 1.00 80.50 89 ASN A C 1
ATOM 725 O O . ASN A 1 89 ? -1.423 -7.886 13.014 1.00 80.50 89 ASN A O 1
ATOM 729 N N . ASN A 1 90 ? -1.547 -6.257 14.556 1.00 80.62 90 ASN A N 1
ATOM 730 C CA . ASN A 1 90 ? -0.326 -5.567 14.136 1.00 80.62 90 ASN A CA 1
ATOM 731 C C . ASN A 1 90 ? 0.909 -6.460 14.309 1.00 80.62 90 ASN A C 1
ATOM 733 O O . ASN A 1 90 ? 1.702 -6.597 13.388 1.00 80.62 90 ASN A O 1
ATOM 737 N N . SER A 1 91 ? 1.050 -7.137 15.450 1.00 78.94 91 SER A N 1
ATOM 738 C CA . SER A 1 91 ? 2.152 -8.082 15.685 1.00 78.94 91 SER A CA 1
ATOM 739 C C . SER A 1 91 ? 2.129 -9.275 14.727 1.00 78.94 91 SER A C 1
ATOM 741 O O . SER A 1 91 ? 3.189 -9.734 14.310 1.00 78.94 91 SER A O 1
ATOM 743 N N . TYR A 1 92 ? 0.946 -9.757 14.329 1.00 74.31 92 TYR A N 1
ATOM 744 C CA . TYR A 1 92 ? 0.832 -10.807 13.318 1.00 74.31 92 TYR A CA 1
ATOM 745 C C . TYR A 1 92 ? 1.337 -10.327 11.953 1.00 74.31 92 TYR A C 1
ATOM 747 O O . TYR A 1 92 ? 2.121 -11.035 11.320 1.00 74.31 92 TYR A O 1
ATOM 755 N N . LEU A 1 93 ? 0.936 -9.119 11.542 1.00 71.50 93 LEU A N 1
ATOM 756 C CA . LEU A 1 93 ? 1.293 -8.503 10.262 1.00 71.50 93 LEU A CA 1
ATOM 757 C C . LEU A 1 93 ? 2.671 -7.823 10.244 1.00 71.50 93 LEU A C 1
ATOM 759 O O . LEU A 1 93 ? 3.114 -7.400 9.185 1.00 71.50 93 LEU A O 1
ATOM 763 N N . ASN A 1 94 ? 3.383 -7.737 11.364 1.00 68.88 94 ASN A N 1
ATOM 764 C CA . ASN A 1 94 ? 4.718 -7.128 11.417 1.00 68.88 94 ASN A CA 1
ATOM 765 C C . ASN A 1 94 ? 5.834 -8.159 11.659 1.00 68.88 94 ASN A C 1
ATOM 767 O O . ASN A 1 94 ? 6.897 -7.854 12.198 1.00 68.88 94 ASN A O 1
ATOM 771 N N . LYS A 1 95 ? 5.577 -9.422 11.302 1.00 74.12 95 LYS A N 1
ATOM 772 C CA . LYS A 1 95 ? 6.568 -10.502 11.356 1.00 74.12 95 LYS A CA 1
ATOM 773 C C . LYS A 1 95 ? 7.522 -10.432 10.158 1.00 74.12 95 LYS A C 1
ATOM 775 O O . LYS A 1 95 ? 7.146 -10.010 9.069 1.00 74.12 95 LYS A O 1
ATOM 780 N N . TRP A 1 96 ? 8.741 -10.944 10.346 1.00 62.03 96 TRP A N 1
ATOM 781 C CA . TRP A 1 96 ? 9.816 -10.976 9.340 1.00 62.03 96 TRP A CA 1
ATOM 782 C C . TRP A 1 96 ? 9.424 -11.592 7.988 1.00 62.03 96 TRP A C 1
ATOM 784 O O . TRP A 1 96 ? 9.978 -11.211 6.957 1.00 62.03 96 TRP A O 1
ATOM 794 N N . TYR A 1 97 ? 8.444 -12.502 7.962 1.00 65.50 97 TYR A N 1
ATOM 795 C CA . TYR A 1 97 ? 7.964 -13.081 6.708 1.00 65.50 97 TYR A CA 1
ATOM 796 C C . TYR A 1 97 ? 7.346 -12.025 5.779 1.00 65.50 97 TYR A C 1
ATOM 798 O O . TYR A 1 97 ? 7.474 -12.152 4.569 1.00 65.50 97 TYR A O 1
ATOM 806 N N . ASN A 1 98 ? 6.762 -10.943 6.304 1.00 67.44 98 ASN A N 1
ATOM 807 C CA . ASN A 1 98 ? 6.213 -9.877 5.464 1.00 67.44 98 ASN A CA 1
ATOM 808 C C . ASN A 1 98 ? 7.306 -9.052 4.786 1.00 67.44 98 ASN A C 1
ATOM 810 O O . ASN A 1 98 ? 7.155 -8.682 3.627 1.00 67.44 98 ASN A O 1
ATOM 814 N N . ILE A 1 99 ? 8.439 -8.844 5.460 1.00 68.88 99 ILE A N 1
ATOM 815 C CA . ILE A 1 99 ? 9.633 -8.238 4.853 1.00 68.88 99 ILE A CA 1
ATOM 816 C C . ILE A 1 99 ? 10.157 -9.141 3.730 1.00 68.88 99 ILE A C 1
ATOM 818 O O . ILE A 1 99 ? 10.472 -8.661 2.644 1.00 68.88 99 ILE A O 1
ATOM 822 N N . SER A 1 100 ? 10.174 -10.456 3.966 1.00 70.69 100 SER A N 1
ATOM 823 C CA . SER A 1 100 ? 10.610 -11.443 2.970 1.00 70.69 100 SER A CA 1
ATOM 824 C C . SER A 1 100 ? 9.682 -11.471 1.749 1.00 70.69 100 SER A C 1
ATOM 826 O O . SER A 1 100 ? 10.164 -11.451 0.622 1.00 70.69 100 SER A O 1
ATOM 828 N N . ILE A 1 101 ? 8.358 -11.426 1.949 1.00 74.38 101 ILE A N 1
ATOM 829 C CA . ILE A 1 101 ? 7.368 -11.331 0.862 1.00 74.38 101 ILE A CA 1
ATOM 830 C C . ILE A 1 101 ? 7.578 -10.050 0.044 1.00 74.38 101 ILE A C 1
ATOM 832 O O . ILE A 1 101 ? 7.552 -10.108 -1.184 1.00 74.38 101 ILE A O 1
ATOM 836 N N . CYS A 1 102 ? 7.842 -8.912 0.698 1.00 70.88 102 CYS A N 1
ATOM 837 C CA . CYS A 1 102 ? 8.134 -7.661 -0.007 1.00 70.88 102 CYS A CA 1
ATOM 838 C C . CYS A 1 102 ? 9.356 -7.795 -0.918 1.00 70.88 102 CYS A C 1
ATOM 840 O O . CYS A 1 102 ? 9.318 -7.364 -2.068 1.00 70.88 102 CYS A O 1
ATOM 842 N N . PHE A 1 103 ? 10.426 -8.407 -0.407 1.00 72.31 103 PHE A N 1
ATOM 843 C CA . PHE A 1 103 ? 11.654 -8.606 -1.167 1.00 72.31 103 PHE A CA 1
ATOM 844 C C . PHE A 1 103 ? 11.437 -9.545 -2.360 1.00 72.31 103 PHE A C 1
ATOM 846 O O . PHE A 1 103 ? 11.860 -9.229 -3.468 1.00 72.31 103 PHE A O 1
ATOM 853 N N . VAL A 1 104 ? 10.712 -10.652 -2.163 1.00 80.44 104 VAL A N 1
ATOM 854 C CA . VAL A 1 104 ? 10.378 -11.604 -3.235 1.00 80.44 104 VAL A CA 1
ATOM 855 C C . VAL A 1 104 ? 9.545 -10.937 -4.331 1.00 80.44 104 VAL A C 1
ATOM 857 O O . VAL A 1 104 ? 9.875 -11.076 -5.506 1.00 80.44 104 VAL A O 1
ATOM 860 N N . ILE A 1 105 ? 8.508 -10.173 -3.974 1.00 78.50 105 ILE A N 1
ATOM 861 C CA . ILE A 1 105 ? 7.673 -9.464 -4.959 1.00 78.50 105 ILE A CA 1
ATOM 862 C C . ILE A 1 105 ? 8.492 -8.401 -5.703 1.00 78.50 105 ILE A C 1
ATOM 864 O O . ILE A 1 105 ? 8.399 -8.310 -6.926 1.00 78.50 105 ILE A O 1
ATOM 868 N N . GLY A 1 106 ? 9.328 -7.636 -4.993 1.00 76.19 106 GLY A N 1
ATOM 869 C CA . GLY A 1 106 ? 10.229 -6.660 -5.611 1.00 76.19 106 GLY A CA 1
ATOM 870 C C . GLY A 1 106 ? 11.201 -7.305 -6.602 1.00 76.19 106 GLY A C 1
ATOM 871 O O . GLY A 1 106 ? 11.403 -6.782 -7.696 1.00 76.19 106 GLY A O 1
ATOM 872 N N . LEU A 1 107 ? 11.743 -8.475 -6.258 1.00 78.75 107 LEU A N 1
ATOM 873 C CA . LEU A 1 107 ? 12.665 -9.229 -7.106 1.00 78.75 107 LEU A CA 1
ATOM 874 C C . LEU A 1 107 ? 11.961 -9.804 -8.346 1.00 78.75 107 LEU A C 1
ATOM 876 O O . LEU A 1 107 ? 12.485 -9.672 -9.451 1.00 78.75 107 LEU A O 1
ATOM 880 N N . ILE A 1 108 ? 10.753 -10.363 -8.198 1.00 80.56 108 ILE A N 1
ATOM 881 C CA . ILE A 1 108 ? 9.923 -10.818 -9.330 1.00 80.56 108 ILE A CA 1
ATOM 882 C C . ILE A 1 108 ? 9.640 -9.655 -10.285 1.00 80.56 108 ILE A C 1
ATOM 884 O O . ILE A 1 108 ? 9.775 -9.802 -11.502 1.00 80.56 108 ILE A O 1
ATOM 888 N N . TYR A 1 109 ? 9.273 -8.494 -9.746 1.00 75.69 109 TYR A N 1
ATOM 889 C CA . TYR A 1 109 ? 8.958 -7.317 -10.548 1.00 75.69 109 TYR A CA 1
ATOM 890 C C . TYR A 1 109 ? 10.197 -6.775 -11.280 1.00 75.69 109 TYR A C 1
ATOM 892 O O . TYR A 1 109 ? 10.125 -6.475 -12.471 1.00 75.69 109 TYR A O 1
ATOM 900 N N . PHE A 1 110 ? 11.360 -6.753 -10.621 1.00 74.50 110 PHE A N 1
ATOM 901 C CA . PHE A 1 110 ? 12.632 -6.400 -11.255 1.00 74.50 110 PHE A CA 1
ATOM 902 C C . PHE A 1 110 ? 13.000 -7.351 -12.406 1.00 74.50 110 PHE A C 1
ATOM 904 O O . PHE A 1 110 ? 13.269 -6.891 -13.517 1.00 74.50 110 PHE A O 1
ATOM 911 N N . ILE A 1 111 ? 12.946 -8.671 -12.176 1.00 77.94 111 ILE A N 1
ATOM 912 C CA . ILE A 1 111 ? 13.190 -9.678 -13.224 1.00 77.94 111 ILE A CA 1
ATOM 913 C C . ILE A 1 111 ? 12.222 -9.480 -14.394 1.00 77.94 111 ILE A C 1
ATOM 915 O O . ILE A 1 111 ? 12.626 -9.559 -15.553 1.00 77.94 111 ILE A O 1
ATOM 919 N N . SER A 1 112 ? 10.955 -9.185 -14.101 1.00 74.62 112 SER A N 1
ATOM 920 C CA . SER A 1 112 ? 9.934 -8.978 -15.129 1.00 74.62 112 SER A CA 1
ATOM 921 C C . SER A 1 112 ? 10.281 -7.806 -16.047 1.00 74.62 112 SER A C 1
ATOM 923 O O . SER A 1 112 ? 10.184 -7.931 -17.265 1.00 74.62 112 SER A O 1
ATOM 925 N N . LEU A 1 113 ? 10.766 -6.692 -15.495 1.00 72.38 113 LEU A N 1
ATOM 926 C CA . LEU A 1 113 ? 11.168 -5.521 -16.281 1.00 72.38 113 LEU A CA 1
ATOM 927 C C . LEU A 1 113 ? 12.420 -5.762 -17.132 1.00 72.38 113 LEU A C 1
ATOM 929 O O . LEU A 1 113 ? 12.500 -5.258 -18.254 1.00 72.38 113 LEU A O 1
ATOM 933 N N . VAL A 1 114 ? 13.368 -6.563 -16.636 1.00 73.44 114 VAL A N 1
ATOM 934 C CA . VAL A 1 114 ? 14.525 -7.019 -17.423 1.00 73.44 114 VAL A CA 1
ATOM 935 C C . VAL A 1 114 ? 14.067 -7.887 -18.599 1.00 73.44 114 VAL A C 1
ATOM 937 O O . VAL A 1 114 ? 14.466 -7.648 -19.738 1.00 73.44 114 VAL A O 1
ATOM 940 N N . LEU A 1 115 ? 13.185 -8.863 -18.355 1.00 74.81 115 LEU A N 1
ATOM 941 C CA . LEU A 1 115 ? 12.663 -9.760 -19.396 1.00 74.81 115 LEU A CA 1
ATOM 942 C C . LEU A 1 115 ? 11.821 -9.024 -20.447 1.00 74.81 115 LEU A C 1
ATOM 944 O O . LEU A 1 115 ? 11.825 -9.406 -21.616 1.00 74.81 115 LEU A O 1
ATOM 948 N N . LEU A 1 116 ? 11.140 -7.949 -20.051 1.00 69.62 116 LEU A N 1
ATOM 949 C CA . LEU A 1 116 ? 10.400 -7.069 -20.956 1.00 69.62 116 LEU A CA 1
ATOM 950 C C . LEU A 1 116 ? 11.297 -6.078 -21.713 1.00 69.62 116 LEU A C 1
ATOM 952 O O . LEU A 1 116 ? 10.777 -5.280 -22.489 1.00 69.62 116 LEU A O 1
ATOM 956 N N . LYS A 1 117 ? 12.623 -6.125 -21.510 1.00 69.69 117 LYS A N 1
ATOM 957 C CA . LYS A 1 117 ? 13.608 -5.176 -22.060 1.00 69.69 117 LYS A CA 1
ATOM 958 C C . LYS A 1 117 ? 13.288 -3.706 -21.748 1.00 69.69 117 LYS A C 1
ATOM 960 O O . LYS A 1 117 ? 13.706 -2.817 -22.480 1.00 69.69 117 LYS A O 1
ATOM 965 N N . VAL A 1 118 ? 12.563 -3.454 -20.655 1.00 63.38 118 VAL A N 1
ATOM 966 C CA . VAL A 1 118 ? 12.307 -2.099 -20.136 1.00 63.38 118 VAL A CA 1
ATOM 967 C C . VAL A 1 118 ? 13.553 -1.569 -19.416 1.00 63.38 118 VAL A C 1
ATOM 969 O O . VAL A 1 118 ? 13.823 -0.374 -19.430 1.00 63.38 118 VAL A O 1
ATOM 972 N N . LEU A 1 119 ? 14.333 -2.471 -18.810 1.00 61.91 119 LEU A N 1
ATOM 973 C CA . LEU A 1 119 ? 15.599 -2.187 -18.131 1.00 61.91 119 LEU A CA 1
ATOM 974 C C . LEU A 1 119 ? 16.756 -2.853 -18.893 1.00 61.91 119 LEU A C 1
ATOM 976 O O . LEU A 1 119 ? 16.767 -4.076 -19.051 1.00 61.91 119 LEU A O 1
ATOM 980 N N . ILE A 1 120 ? 17.742 -2.064 -19.333 1.00 65.00 120 ILE A N 1
ATOM 981 C CA . ILE A 1 120 ? 18.948 -2.552 -20.020 1.00 65.00 120 ILE A CA 1
ATOM 982 C C . ILE A 1 120 ? 20.089 -2.616 -19.000 1.00 65.00 120 ILE A C 1
ATOM 984 O O . ILE A 1 120 ? 20.630 -1.597 -18.579 1.00 65.00 120 ILE A O 1
ATOM 988 N N . LEU A 1 121 ? 20.441 -3.831 -18.568 1.00 55.12 121 LEU A N 1
ATOM 989 C CA . LEU A 1 121 ? 21.342 -4.123 -17.434 1.00 55.12 121 LEU A CA 1
ATOM 990 C C . LEU A 1 121 ? 22.749 -3.500 -17.493 1.00 55.12 121 LEU A C 1
ATOM 992 O O . LEU A 1 121 ? 23.437 -3.498 -16.478 1.00 55.12 121 LEU A O 1
ATOM 996 N N . GLN A 1 122 ? 23.186 -2.991 -18.644 1.00 57.53 122 GLN A N 1
ATOM 997 C CA . GLN A 1 122 ? 24.535 -2.453 -18.847 1.00 57.53 122 GLN A CA 1
ATOM 998 C C . GLN A 1 122 ? 24.699 -0.969 -18.486 1.00 57.53 122 GLN A C 1
ATOM 1000 O O . GLN A 1 122 ? 25.817 -0.464 -18.538 1.00 57.53 122 GLN A O 1
ATOM 1005 N N . GLU A 1 123 ? 23.631 -0.286 -18.073 1.00 63.97 123 GLU A N 1
ATOM 1006 C CA . GLU A 1 123 ? 23.646 1.160 -17.827 1.00 63.97 123 GLU A CA 1
ATOM 1007 C C . GLU A 1 123 ? 23.498 1.498 -16.333 1.00 63.97 123 GLU A C 1
ATOM 1009 O O . GLU A 1 123 ? 22.730 0.874 -15.595 1.00 63.97 123 GLU A O 1
ATOM 1014 N N . LEU A 1 124 ? 24.228 2.518 -15.865 1.00 65.25 124 LEU A N 1
ATOM 1015 C CA . LEU A 1 124 ? 24.207 2.971 -14.464 1.00 65.25 124 LEU A CA 1
ATOM 1016 C C . LEU A 1 124 ? 22.791 3.388 -14.023 1.00 65.25 124 LEU A C 1
ATOM 1018 O O . LEU A 1 124 ? 22.365 3.105 -12.898 1.00 65.25 124 LEU A O 1
ATOM 1022 N N . ILE A 1 125 ? 22.038 4.015 -14.929 1.00 65.81 125 ILE A N 1
ATOM 1023 C CA . ILE A 1 125 ? 20.645 4.404 -14.702 1.00 65.81 125 ILE A CA 1
ATOM 1024 C C . ILE A 1 125 ? 19.735 3.202 -14.424 1.00 65.81 125 ILE A C 1
ATOM 1026 O O . ILE A 1 125 ? 18.786 3.305 -13.647 1.00 65.81 125 ILE A O 1
ATOM 1030 N N . THR A 1 126 ? 20.054 2.037 -14.981 1.00 65.25 126 THR A N 1
ATOM 1031 C CA . THR A 1 126 ? 19.291 0.804 -14.792 1.00 65.25 126 THR A CA 1
ATOM 1032 C C . THR A 1 126 ? 19.463 0.272 -13.371 1.00 65.25 126 THR A C 1
ATOM 1034 O O . THR A 1 126 ? 18.485 -0.157 -12.758 1.00 65.25 126 THR A O 1
ATOM 1037 N N . ILE A 1 127 ? 20.666 0.378 -12.793 1.00 68.31 127 ILE A N 1
ATOM 1038 C CA . ILE A 1 127 ? 20.929 0.033 -11.383 1.00 68.31 127 ILE A CA 1
ATOM 1039 C C . ILE A 1 127 ? 20.173 0.990 -10.452 1.00 68.31 127 ILE A C 1
ATOM 1041 O O . ILE A 1 127 ? 19.504 0.555 -9.511 1.00 68.31 127 ILE A O 1
ATOM 1045 N N . TYR A 1 128 ? 20.222 2.293 -10.736 1.00 73.38 128 TYR A N 1
ATOM 1046 C CA . TYR A 1 128 ? 19.467 3.296 -9.985 1.00 73.38 128 TYR A CA 1
ATOM 1047 C C . TYR A 1 128 ? 17.950 3.045 -10.048 1.00 73.38 128 TYR A C 1
ATOM 1049 O O . TYR A 1 128 ? 17.263 3.035 -9.019 1.00 73.38 128 TYR A O 1
ATOM 1057 N N . GLY A 1 129 ? 17.427 2.796 -11.250 1.00 70.44 129 GLY A N 1
ATOM 1058 C CA . GLY A 1 129 ? 16.021 2.486 -11.487 1.00 70.44 129 GLY A CA 1
ATOM 1059 C C . GLY A 1 129 ? 15.584 1.227 -10.743 1.00 70.44 129 GLY A C 1
ATOM 1060 O O . GLY A 1 129 ? 14.545 1.243 -10.089 1.00 70.44 129 GLY A O 1
ATOM 1061 N N . ALA A 1 130 ? 16.408 0.176 -10.754 1.00 71.19 130 ALA A N 1
ATOM 1062 C CA . ALA A 1 130 ? 16.163 -1.062 -10.020 1.00 71.19 130 ALA A CA 1
ATOM 1063 C C . ALA A 1 130 ? 16.022 -0.833 -8.509 1.00 71.19 130 ALA A C 1
ATOM 1065 O O . ALA A 1 130 ? 15.053 -1.289 -7.900 1.00 71.19 130 ALA A O 1
ATOM 1066 N N . ILE A 1 131 ? 16.958 -0.093 -7.906 1.00 75.25 131 ILE A N 1
ATOM 1067 C CA . ILE A 1 131 ? 16.932 0.209 -6.468 1.00 75.25 131 ILE A CA 1
ATOM 1068 C C . ILE A 1 131 ? 15.685 1.024 -6.120 1.00 75.25 131 ILE A C 1
ATOM 1070 O O . ILE A 1 131 ? 14.963 0.685 -5.181 1.00 75.25 131 ILE A O 1
ATOM 1074 N N . THR A 1 132 ? 15.406 2.070 -6.900 1.00 77.88 132 THR A N 1
ATOM 1075 C CA . THR A 1 132 ? 14.244 2.944 -6.683 1.00 77.88 132 THR A CA 1
ATOM 1076 C C . THR A 1 132 ? 12.948 2.139 -6.753 1.00 77.88 132 THR A C 1
ATOM 1078 O O . THR A 1 132 ? 12.092 2.252 -5.883 1.00 77.88 132 THR A O 1
ATOM 1081 N N . LEU A 1 133 ? 12.840 1.245 -7.731 1.00 74.44 133 LEU A N 1
ATOM 1082 C CA . LEU A 1 133 ? 11.682 0.390 -7.944 1.00 74.44 133 LEU A CA 1
ATOM 1083 C C . LEU A 1 133 ? 11.473 -0.631 -6.818 1.00 74.44 133 LEU A C 1
ATOM 1085 O O . LEU A 1 133 ? 10.342 -0.814 -6.364 1.00 74.44 133 LEU A O 1
ATOM 1089 N N . ILE A 1 134 ? 12.545 -1.252 -6.317 1.00 75.62 134 ILE A N 1
ATOM 1090 C CA . ILE A 1 134 ? 12.480 -2.143 -5.149 1.00 75.62 134 ILE A CA 1
ATOM 1091 C C . ILE A 1 134 ? 11.969 -1.376 -3.923 1.00 75.62 134 ILE A C 1
ATOM 1093 O O . ILE A 1 134 ? 11.090 -1.874 -3.218 1.00 75.62 134 ILE A O 1
ATOM 1097 N N . LEU A 1 135 ? 12.463 -0.156 -3.687 1.00 78.94 135 LEU A N 1
ATOM 1098 C CA . LEU A 1 135 ? 11.998 0.698 -2.588 1.00 78.94 135 LEU A CA 1
ATOM 1099 C C . LEU A 1 135 ? 10.520 1.081 -2.748 1.00 78.94 135 LEU A C 1
ATOM 1101 O O . LEU A 1 135 ? 9.746 0.970 -1.796 1.00 78.94 135 LEU A O 1
ATOM 1105 N N . THR A 1 136 ? 10.113 1.471 -3.953 1.00 80.94 136 THR A N 1
ATOM 1106 C CA . THR A 1 136 ? 8.729 1.814 -4.304 1.00 80.94 136 THR A CA 1
ATOM 1107 C C . THR A 1 136 ? 7.777 0.638 -4.053 1.00 80.94 136 THR A C 1
ATOM 1109 O O . THR A 1 136 ? 6.753 0.794 -3.385 1.00 80.94 136 THR A O 1
ATOM 1112 N N . VAL A 1 137 ? 8.123 -0.572 -4.508 1.00 78.44 137 VAL A N 1
ATOM 1113 C CA . VAL A 1 137 ? 7.330 -1.790 -4.248 1.00 78.44 137 VAL A CA 1
ATOM 1114 C C . VAL A 1 137 ? 7.307 -2.131 -2.759 1.00 78.44 137 VAL A C 1
ATOM 1116 O O . VAL A 1 137 ? 6.248 -2.457 -2.219 1.00 78.44 137 VAL A O 1
ATOM 1119 N N . PHE A 1 138 ? 8.445 -2.015 -2.074 1.00 79.31 138 PHE A N 1
ATOM 1120 C CA . PHE A 1 138 ? 8.53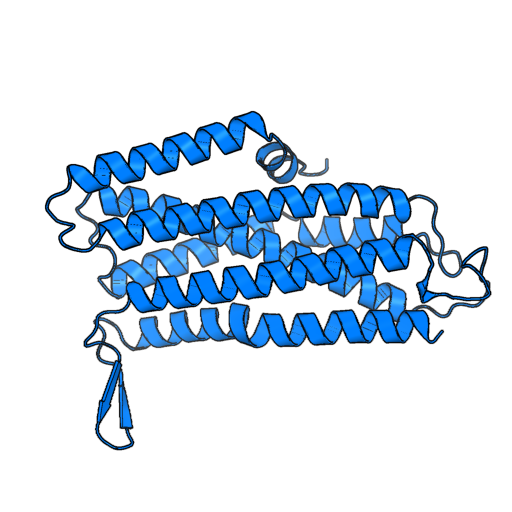1 -2.275 -0.641 1.00 79.31 138 PHE A CA 1
ATOM 1121 C C . PHE A 1 138 ? 7.559 -1.386 0.146 1.00 79.31 138 PHE A C 1
ATOM 1123 O O . PHE A 1 138 ? 6.744 -1.902 0.912 1.00 79.31 138 PHE A O 1
ATOM 1130 N N . ILE A 1 139 ? 7.583 -0.067 -0.076 1.00 80.25 139 ILE A N 1
ATOM 1131 C CA . ILE A 1 139 ? 6.691 0.869 0.625 1.00 80.25 139 ILE A CA 1
ATOM 1132 C C . ILE A 1 139 ? 5.224 0.614 0.253 1.00 80.25 139 ILE A C 1
ATOM 1134 O O . ILE A 1 139 ? 4.363 0.641 1.137 1.00 80.25 139 ILE A O 1
ATOM 1138 N N . ALA A 1 140 ? 4.928 0.302 -1.013 1.00 81.50 140 ALA A N 1
ATOM 1139 C CA . ALA A 1 140 ? 3.572 -0.040 -1.449 1.00 81.50 140 ALA A CA 1
ATOM 1140 C C . ALA A 1 140 ? 2.994 -1.228 -0.674 1.00 81.50 140 ALA A C 1
ATOM 1142 O O . ALA A 1 140 ? 1.867 -1.164 -0.178 1.00 81.50 140 ALA A O 1
ATOM 1143 N N . ILE A 1 141 ? 3.772 -2.302 -0.526 1.00 79.81 141 ILE A N 1
ATOM 1144 C CA . ILE A 1 141 ? 3.327 -3.498 0.194 1.00 79.81 141 ILE A CA 1
ATOM 1145 C C . ILE A 1 141 ? 3.158 -3.191 1.684 1.00 79.81 141 ILE A C 1
ATOM 1147 O O . ILE A 1 141 ? 2.176 -3.630 2.280 1.00 79.81 141 ILE A O 1
ATOM 1151 N N . GLN A 1 142 ? 4.040 -2.388 2.290 1.00 79.81 142 GLN A N 1
ATOM 1152 C CA . GLN A 1 142 ? 3.864 -1.958 3.683 1.00 79.81 142 GLN A CA 1
ATOM 1153 C C . GLN A 1 142 ? 2.559 -1.170 3.877 1.00 79.81 142 GLN A C 1
ATOM 1155 O O . GLN A 1 142 ? 1.801 -1.447 4.811 1.00 79.81 142 GLN A O 1
ATOM 1160 N N . LEU A 1 143 ? 2.245 -0.240 2.969 1.00 83.38 143 LEU A N 1
ATOM 1161 C CA . LEU A 1 143 ? 0.967 0.479 2.965 1.00 83.38 143 LEU A CA 1
ATOM 1162 C C . LEU A 1 143 ? -0.226 -0.476 2.808 1.00 83.38 143 LEU A C 1
ATOM 1164 O O . LEU A 1 143 ? -1.235 -0.320 3.499 1.00 83.38 143 LEU A O 1
ATOM 1168 N N . TYR A 1 144 ? -0.099 -1.492 1.955 1.00 83.44 144 TYR A N 1
ATOM 1169 C CA . TYR A 1 144 ? -1.133 -2.505 1.728 1.00 83.44 144 TYR A CA 1
ATOM 1170 C C . TYR A 1 144 ? -1.389 -3.360 2.972 1.00 83.44 144 TYR A C 1
ATOM 1172 O O . TYR A 1 144 ? -2.536 -3.543 3.385 1.00 83.44 144 TYR A O 1
ATOM 1180 N N . LEU A 1 145 ? -0.327 -3.821 3.635 1.00 82.75 145 LEU A N 1
ATOM 1181 C CA . LEU A 1 145 ? -0.417 -4.569 4.890 1.00 82.75 145 LEU A CA 1
ATOM 1182 C C . LEU A 1 145 ? -1.043 -3.729 6.007 1.00 82.75 145 LEU A C 1
ATOM 1184 O O . LEU A 1 145 ? -1.869 -4.238 6.769 1.00 82.75 145 LEU A O 1
ATOM 1188 N N . LYS A 1 146 ? -0.705 -2.435 6.082 1.00 84.50 146 LYS A N 1
ATOM 1189 C CA . LYS A 1 146 ? -1.361 -1.498 7.001 1.00 84.50 146 LYS A CA 1
ATOM 1190 C C . LYS A 1 146 ? -2.846 -1.365 6.682 1.00 84.50 146 LYS A C 1
ATOM 1192 O O . LYS A 1 146 ? -3.652 -1.414 7.601 1.00 84.50 146 LYS A O 1
ATOM 1197 N N . TYR A 1 147 ? -3.250 -1.288 5.420 1.00 87.25 147 TYR A N 1
ATOM 1198 C CA . TYR A 1 147 ? -4.676 -1.226 5.103 1.00 87.25 147 TYR A CA 1
ATOM 1199 C C . TYR A 1 147 ? -5.416 -2.508 5.544 1.00 87.25 147 TYR A C 1
ATOM 1201 O O . TYR A 1 147 ? -6.439 -2.439 6.235 1.00 87.25 147 TYR A O 1
ATOM 1209 N N . ILE A 1 148 ? -4.837 -3.685 5.271 1.00 87.75 148 ILE A N 1
ATOM 1210 C CA . ILE A 1 148 ? -5.363 -4.983 5.730 1.00 87.75 148 ILE A CA 1
ATOM 1211 C C . ILE A 1 148 ? -5.487 -5.032 7.259 1.00 87.75 148 ILE A C 1
ATOM 1213 O O . ILE A 1 148 ? -6.506 -5.498 7.773 1.00 87.75 148 ILE A O 1
ATOM 1217 N N . LEU A 1 149 ? -4.489 -4.536 7.999 1.00 87.81 149 LEU A N 1
ATOM 1218 C CA . LEU A 1 149 ? -4.510 -4.480 9.465 1.00 87.81 149 LEU A CA 1
ATOM 1219 C C . LEU A 1 149 ? -5.779 -3.801 9.987 1.00 87.81 149 LEU A C 1
ATOM 1221 O O . LEU A 1 149 ? -6.442 -4.320 10.894 1.00 87.81 149 LEU A O 1
ATOM 1225 N N . TYR A 1 150 ? -6.126 -2.648 9.420 1.00 88.12 150 TYR A N 1
ATOM 1226 C CA . TYR A 1 150 ? -7.288 -1.891 9.866 1.00 88.12 150 TYR A CA 1
ATOM 1227 C C . TYR A 1 150 ? -8.581 -2.627 9.495 1.00 88.12 150 TYR A C 1
ATOM 1229 O O . TYR A 1 150 ? -9.486 -2.714 10.325 1.00 88.12 150 TYR A O 1
ATOM 1237 N N . ILE A 1 151 ? -8.653 -3.240 8.307 1.00 90.25 151 ILE A N 1
ATOM 1238 C CA . ILE A 1 151 ? -9.831 -4.009 7.870 1.00 90.25 151 ILE A CA 1
ATOM 1239 C C . ILE A 1 151 ? -10.051 -5.220 8.781 1.00 90.25 151 ILE A C 1
ATOM 1241 O O . ILE A 1 151 ? -11.174 -5.469 9.218 1.00 90.25 151 ILE A O 1
ATOM 1245 N N . LEU A 1 152 ? -8.992 -5.962 9.115 1.00 88.44 152 LEU A N 1
ATOM 1246 C CA . LEU A 1 152 ? -9.069 -7.105 10.030 1.00 88.44 152 LEU A CA 1
ATOM 1247 C C . LEU A 1 152 ? -9.479 -6.683 11.443 1.00 88.44 152 LEU A C 1
ATOM 1249 O O . LEU A 1 152 ? -10.211 -7.410 12.118 1.00 88.44 152 LEU A O 1
ATOM 1253 N N . THR A 1 153 ? -9.024 -5.510 11.883 1.00 86.69 153 THR A N 1
ATOM 1254 C CA . THR A 1 153 ? -9.416 -4.940 13.174 1.00 86.69 153 THR A CA 1
ATOM 1255 C C . THR A 1 153 ? -10.905 -4.601 13.177 1.00 86.69 153 THR A C 1
ATOM 1257 O O . THR A 1 153 ? -11.621 -5.083 14.054 1.00 86.69 153 THR A O 1
ATOM 1260 N N . LEU A 1 154 ? -11.402 -3.901 12.151 1.00 88.69 154 LEU A N 1
ATOM 1261 C CA . LEU A 1 154 ? -12.830 -3.608 11.997 1.00 88.69 154 LEU A CA 1
ATOM 1262 C C . LEU A 1 154 ? -13.680 -4.874 11.888 1.00 88.69 154 LEU A C 1
ATOM 1264 O O . LEU A 1 154 ? -14.686 -4.975 12.576 1.00 88.69 154 LEU A O 1
ATOM 1268 N N . ARG A 1 155 ? -13.255 -5.875 11.109 1.00 90.12 155 ARG A N 1
ATOM 1269 C CA . ARG A 1 155 ? -13.950 -7.169 10.995 1.00 90.12 155 ARG A CA 1
ATOM 1270 C C . ARG A 1 155 ? -14.091 -7.864 12.345 1.00 90.12 155 ARG A C 1
ATOM 1272 O O . ARG A 1 155 ? -15.099 -8.508 12.619 1.00 90.12 155 ARG A O 1
ATOM 1279 N N . LYS A 1 156 ? -13.047 -7.813 13.174 1.00 86.50 156 LYS A N 1
ATOM 1280 C CA . LYS A 1 156 ? -13.081 -8.449 14.491 1.00 86.50 156 LYS A CA 1
ATOM 1281 C C . LYS A 1 156 ? -14.017 -7.703 15.437 1.00 86.50 156 LYS A C 1
ATOM 1283 O O . LYS A 1 156 ? -14.741 -8.364 16.168 1.00 86.50 156 LYS A O 1
ATOM 1288 N N . ILE A 1 157 ? -14.032 -6.371 15.380 1.00 83.44 157 ILE A N 1
ATOM 1289 C CA . ILE A 1 157 ? -14.957 -5.538 16.158 1.00 83.44 157 ILE A CA 1
ATOM 1290 C C . ILE A 1 157 ? -16.402 -5.734 15.675 1.00 83.44 157 ILE A C 1
ATOM 1292 O O . ILE A 1 157 ? -17.288 -5.915 16.501 1.00 83.44 157 ILE A O 1
ATOM 1296 N N . SER A 1 158 ? -16.647 -5.793 14.361 1.00 84.12 158 SER A N 1
ATOM 1297 C CA . SER A 1 158 ? -17.998 -5.939 13.798 1.00 84.12 158 SER A CA 1
ATOM 1298 C C . SER A 1 158 ? -18.666 -7.261 14.168 1.00 84.12 158 SER A C 1
ATOM 1300 O O . SER A 1 158 ? -19.890 -7.341 14.197 1.00 84.12 158 SER A O 1
ATOM 1302 N N . LYS A 1 159 ? -17.891 -8.294 14.516 1.00 85.19 159 LYS A N 1
ATOM 1303 C CA . LYS A 1 159 ? -18.406 -9.574 15.025 1.00 85.19 159 LYS A CA 1
ATOM 1304 C C . LYS A 1 159 ? -18.788 -9.558 16.507 1.00 85.19 159 LYS A C 1
ATOM 1306 O O . LYS A 1 159 ? -19.425 -10.506 16.948 1.00 85.19 159 LYS A O 1
ATOM 1311 N N . LEU A 1 160 ? -18.412 -8.532 17.270 1.00 78.88 160 LEU A N 1
ATOM 1312 C CA . LEU A 1 160 ? -18.760 -8.435 18.689 1.00 78.88 160 LEU A CA 1
ATOM 1313 C C . LEU A 1 160 ? -20.219 -7.996 18.857 1.00 78.88 160 LEU A C 1
ATOM 1315 O O . LEU A 1 160 ? -20.737 -7.211 18.061 1.00 78.88 160 LEU A O 1
ATOM 1319 N N . GLU A 1 161 ? -20.888 -8.514 19.881 1.00 69.25 161 GLU A N 1
ATOM 1320 C CA . GLU A 1 161 ? -22.195 -8.023 20.327 1.00 69.25 161 GLU A CA 1
ATOM 1321 C C . GLU A 1 161 ? -21.988 -6.915 21.361 1.00 69.25 161 GLU A C 1
ATOM 1323 O O . GLU A 1 161 ? -21.146 -7.048 22.253 1.00 69.25 161 GLU A O 1
ATOM 1328 N N . PHE A 1 162 ? -22.722 -5.810 21.235 1.00 66.12 162 PHE A N 1
ATOM 1329 C CA . PHE A 1 162 ? -22.630 -4.663 22.137 1.00 66.12 162 PHE A CA 1
ATOM 1330 C C . PHE A 1 162 ? -23.684 -4.824 23.241 1.00 66.12 162 PHE A C 1
ATOM 1332 O O . PHE A 1 162 ? -24.819 -4.399 23.088 1.00 66.12 162 PHE A O 1
ATOM 1339 N N . ILE A 1 163 ? -23.328 -5.510 24.334 1.00 57.84 163 ILE A N 1
ATOM 1340 C CA . ILE A 1 163 ? -24.283 -5.873 25.405 1.00 57.84 163 ILE A CA 1
ATOM 1341 C C . ILE A 1 163 ? -24.376 -4.781 26.488 1.00 57.84 163 ILE A C 1
ATOM 1343 O O . ILE A 1 163 ? -25.422 -4.599 27.102 1.00 57.84 163 ILE A O 1
ATOM 1347 N N . SER A 1 164 ? -23.308 -4.009 26.713 1.00 50.81 164 SER A N 1
ATOM 1348 C CA . SER A 1 164 ? -23.323 -2.851 27.612 1.00 50.81 164 SER A CA 1
ATOM 1349 C C . SER A 1 164 ? -22.433 -1.731 27.069 1.00 50.81 164 SER A C 1
ATOM 1351 O O . SER A 1 164 ? -21.229 -1.891 26.851 1.00 50.81 164 SER A O 1
ATOM 1353 N N . LEU A 1 165 ? -23.055 -0.587 26.790 1.00 47.84 165 LEU A N 1
ATOM 1354 C CA . LEU A 1 165 ? -22.404 0.596 26.235 1.00 47.84 165 LEU A CA 1
ATOM 1355 C C . LEU A 1 165 ? -22.004 1.518 27.390 1.00 47.84 165 LEU A C 1
ATOM 1357 O O . LEU A 1 165 ? -22.817 2.288 27.888 1.00 47.84 165 LEU A O 1
ATOM 1361 N N . VAL A 1 166 ? -20.745 1.439 27.824 1.00 48.09 166 VAL A N 1
ATOM 1362 C CA . VAL A 1 166 ? -20.156 2.377 28.793 1.00 48.09 166 VAL A CA 1
ATOM 1363 C C . VAL A 1 166 ? -18.934 3.058 28.168 1.00 48.09 166 VAL A C 1
ATOM 1365 O O . VAL A 1 166 ? -17.934 2.384 27.925 1.00 48.09 166 VAL A O 1
ATOM 1368 N N . PRO A 1 167 ? -18.952 4.387 27.975 1.00 46.59 167 PRO A N 1
ATOM 1369 C CA . PRO A 1 167 ? -19.999 5.184 27.360 1.00 46.59 167 PRO A CA 1
ATOM 1370 C C . PRO A 1 167 ? -19.626 5.415 25.881 1.00 46.59 167 PRO A C 1
ATOM 1372 O O . PRO A 1 167 ? -18.846 6.301 25.539 1.00 46.59 167 PRO A O 1
ATOM 1375 N N . ILE A 1 168 ? -20.183 4.608 24.983 1.00 51.00 168 ILE A N 1
ATOM 1376 C CA . ILE A 1 168 ? -20.471 5.086 23.622 1.00 51.00 168 ILE A CA 1
ATOM 1377 C C . ILE A 1 168 ? -21.551 6.148 23.834 1.00 51.00 168 ILE A C 1
ATOM 1379 O O . ILE A 1 168 ? -22.424 5.920 24.672 1.00 51.00 168 ILE A O 1
ATOM 1383 N N . SER A 1 169 ? -21.483 7.314 23.187 1.00 47.00 169 SER A N 1
ATOM 1384 C CA . SER A 1 169 ? -22.579 8.285 23.276 1.00 47.00 169 SER A CA 1
ATOM 1385 C C . SER A 1 169 ? -23.871 7.546 22.918 1.00 47.00 169 SER A C 1
ATOM 1387 O O . SER A 1 169 ? -24.093 7.172 21.770 1.00 47.00 169 SER A O 1
ATOM 1389 N N . LEU A 1 170 ? -24.696 7.255 23.929 1.00 48.91 170 LEU A N 1
ATOM 1390 C CA . LEU A 1 170 ? -25.861 6.367 23.820 1.00 48.91 170 LEU A CA 1
ATOM 1391 C C . LEU A 1 170 ? -26.869 6.857 22.768 1.00 48.91 170 LEU A C 1
ATOM 1393 O O . LEU A 1 170 ? -27.735 6.104 22.341 1.00 48.91 170 LEU A O 1
ATOM 1397 N N . HIS A 1 171 ? -26.728 8.110 22.332 1.00 54.22 171 HIS A N 1
ATOM 1398 C CA . HIS A 1 171 ? -27.542 8.734 21.305 1.00 54.22 171 HIS A CA 1
ATOM 1399 C C . HIS A 1 171 ? -26.978 8.641 19.878 1.00 54.22 171 HIS A C 1
ATOM 1401 O O . HIS A 1 171 ? -27.777 8.713 18.949 1.00 54.22 171 HIS A O 1
ATOM 1407 N N . ASN A 1 172 ? -25.661 8.467 19.663 1.00 64.06 172 ASN A N 1
ATOM 1408 C CA . ASN A 1 172 ? -25.108 8.370 18.305 1.00 64.06 172 ASN A CA 1
ATOM 1409 C C . ASN A 1 172 ? -23.776 7.583 18.228 1.00 64.06 172 ASN A C 1
ATOM 1411 O O . ASN A 1 172 ? -22.697 8.174 18.324 1.00 64.06 172 ASN A O 1
ATOM 1415 N N . PRO A 1 173 ? -23.812 6.263 17.953 1.00 64.38 173 PRO A N 1
ATOM 1416 C CA . PRO A 1 173 ? -22.611 5.438 17.794 1.00 64.38 173 PRO A CA 1
ATOM 1417 C C . PRO A 1 173 ? -21.635 5.977 16.739 1.00 64.38 173 PRO A C 1
ATOM 1419 O O . PRO A 1 173 ? -20.428 5.774 16.852 1.00 64.38 173 PRO A O 1
ATOM 1422 N N . SER A 1 174 ? -22.130 6.704 15.731 1.00 65.62 174 SER A N 1
ATOM 1423 C CA . SER A 1 174 ? -21.287 7.291 14.682 1.00 65.62 174 SER A CA 1
ATOM 1424 C C . SER A 1 174 ? -20.401 8.452 15.161 1.00 65.62 174 SER A C 1
ATOM 1426 O O . SER A 1 174 ? -19.390 8.737 14.523 1.00 65.62 174 SER A O 1
ATOM 1428 N N . GLU A 1 175 ? -20.721 9.067 16.304 1.00 76.25 175 GLU A N 1
ATOM 1429 C CA . GLU A 1 175 ? -19.965 10.181 16.898 1.00 76.25 175 GLU A CA 1
ATOM 1430 C C . GLU A 1 175 ? -18.914 9.728 17.917 1.00 76.25 175 GLU A C 1
ATOM 1432 O O . GLU A 1 175 ? -18.178 10.548 18.467 1.00 76.25 175 GLU A O 1
ATOM 1437 N N . CYS A 1 176 ? -18.802 8.424 18.178 1.00 78.31 176 CYS A N 1
ATOM 1438 C CA . CYS A 1 176 ? -17.758 7.921 19.059 1.00 78.31 176 CYS A CA 1
ATOM 1439 C C . CYS A 1 176 ? -16.374 8.254 18.508 1.00 78.31 176 CYS A C 1
ATOM 1441 O O . CYS A 1 176 ? -16.055 7.882 17.379 1.00 78.31 176 CYS A O 1
ATOM 1443 N N . ASP A 1 177 ? -15.526 8.876 19.333 1.00 81.62 177 ASP A N 1
ATOM 1444 C CA . ASP A 1 177 ? -14.211 9.367 18.903 1.00 81.62 177 ASP A CA 1
ATOM 1445 C C . ASP A 1 177 ? -13.390 8.275 18.201 1.00 81.62 177 ASP A C 1
ATOM 1447 O O . ASP A 1 177 ? -12.871 8.485 17.107 1.00 81.62 177 ASP A O 1
ATOM 1451 N N . TRP A 1 178 ? -13.362 7.052 18.742 1.00 82.56 178 TRP A N 1
ATOM 1452 C CA . TRP A 1 178 ? -12.648 5.947 18.102 1.00 82.56 178 TRP A CA 1
ATOM 1453 C C . TRP A 1 178 ? -13.230 5.562 16.726 1.00 82.56 178 TRP A C 1
ATOM 1455 O O . TRP A 1 178 ? -12.450 5.278 15.817 1.00 82.56 178 TRP A O 1
ATOM 1465 N N . ILE A 1 179 ? -14.557 5.604 16.531 1.00 86.19 179 ILE A N 1
ATOM 1466 C CA . ILE A 1 179 ? -15.220 5.328 15.239 1.00 86.19 179 ILE A CA 1
ATOM 1467 C C . ILE A 1 179 ? -14.905 6.434 14.232 1.00 86.19 179 ILE A C 1
ATOM 1469 O O . ILE A 1 179 ? -14.549 6.127 13.089 1.00 86.19 179 ILE A O 1
ATOM 1473 N N . VAL A 1 180 ? -14.961 7.699 14.656 1.00 87.06 180 VAL A N 1
ATOM 1474 C CA . VAL A 1 180 ? -14.597 8.854 13.823 1.00 87.06 180 VAL A CA 1
ATOM 1475 C C . VAL A 1 180 ? -13.132 8.749 13.395 1.00 87.06 180 VAL A C 1
ATOM 1477 O O . VAL A 1 180 ? -12.842 8.761 12.200 1.00 87.06 180 VAL A O 1
ATOM 1480 N N . LYS A 1 181 ? -12.198 8.520 14.331 1.00 88.31 181 LYS A N 1
ATOM 1481 C CA . LYS A 1 181 ? -10.766 8.371 14.004 1.00 88.31 181 LYS A CA 1
ATOM 1482 C C . LYS A 1 181 ? -10.476 7.157 13.117 1.00 88.31 181 LYS A C 1
ATOM 1484 O O . LYS A 1 181 ? -9.600 7.244 12.249 1.00 88.31 181 LYS A O 1
ATOM 1489 N N . PHE A 1 182 ? -11.186 6.036 13.291 1.00 88.19 182 PHE A N 1
ATOM 1490 C CA . PHE A 1 182 ? -11.070 4.884 12.386 1.00 88.19 182 PHE A CA 1
ATOM 1491 C C . PHE A 1 182 ? -11.564 5.227 10.983 1.00 88.19 182 PHE A C 1
ATOM 1493 O O . PHE A 1 182 ? -10.872 4.925 10.012 1.00 88.19 182 PHE A O 1
ATOM 1500 N N . THR A 1 183 ? -12.727 5.867 10.878 1.00 89.88 183 THR A N 1
ATOM 1501 C CA . THR A 1 183 ? -13.342 6.253 9.601 1.00 89.88 183 THR A CA 1
ATOM 1502 C C . THR A 1 183 ? -12.473 7.267 8.861 1.00 89.88 183 THR A C 1
ATOM 1504 O O . THR A 1 183 ? -12.177 7.069 7.684 1.00 89.88 183 THR A O 1
ATOM 1507 N N . ASP A 1 184 ? -11.955 8.280 9.557 1.00 89.88 184 ASP A N 1
ATOM 1508 C CA . ASP A 1 184 ? -11.019 9.265 9.005 1.00 89.88 184 ASP A CA 1
ATOM 1509 C C . ASP A 1 184 ? -9.727 8.619 8.497 1.00 89.88 184 ASP A C 1
ATOM 1511 O O . ASP A 1 184 ? -9.180 9.016 7.460 1.00 89.88 184 ASP A O 1
ATOM 1515 N N . SER A 1 185 ? -9.212 7.634 9.238 1.00 88.69 185 SER A N 1
ATOM 1516 C CA . SER A 1 185 ? -8.015 6.890 8.845 1.00 88.69 185 SER A CA 1
ATOM 1517 C C . SER A 1 185 ? -8.296 6.028 7.615 1.00 88.69 185 SER A C 1
ATOM 1519 O O . SER A 1 185 ? -7.539 6.098 6.650 1.00 88.69 185 SER A O 1
ATOM 1521 N N . MET A 1 186 ? -9.405 5.283 7.602 1.00 90.00 186 MET A N 1
ATOM 1522 C CA . MET A 1 186 ? -9.797 4.418 6.484 1.00 90.00 186 MET A CA 1
ATOM 1523 C C . MET A 1 186 ? -10.130 5.189 5.212 1.00 90.00 186 MET A C 1
ATOM 1525 O O . MET A 1 186 ? -9.704 4.787 4.132 1.00 90.00 186 MET A O 1
ATOM 1529 N N . SER A 1 187 ? -10.825 6.317 5.336 1.00 90.81 187 SER A N 1
ATOM 1530 C CA . SER A 1 187 ? -11.098 7.224 4.220 1.00 90.81 187 SER A CA 1
ATOM 1531 C C . SER A 1 187 ? -9.795 7.751 3.613 1.00 90.81 187 SER A C 1
ATOM 1533 O O . SER A 1 187 ? -9.612 7.736 2.398 1.00 90.81 187 SER A O 1
ATOM 1535 N N . SER A 1 188 ? -8.821 8.115 4.456 1.00 88.94 188 SER A N 1
ATOM 1536 C CA . SER A 1 188 ? -7.496 8.523 3.970 1.00 88.94 188 SER A CA 1
ATOM 1537 C C . SER A 1 188 ? -6.739 7.379 3.302 1.00 88.94 188 SER A C 1
ATOM 1539 O O . SER A 1 188 ? -6.169 7.595 2.239 1.00 88.94 188 SER A O 1
ATOM 1541 N N . PHE A 1 189 ? -6.757 6.169 3.873 1.00 86.69 189 PHE A N 1
ATOM 1542 C CA . PHE A 1 189 ? -6.187 4.986 3.222 1.00 86.69 189 PHE A CA 1
ATOM 1543 C C . PHE A 1 189 ? -6.807 4.760 1.842 1.00 86.69 189 PHE A C 1
ATOM 1545 O O . PHE A 1 189 ? -6.057 4.628 0.882 1.00 86.69 189 PHE A O 1
ATOM 1552 N N . SER A 1 190 ? -8.140 4.776 1.733 1.00 86.38 190 SER A N 1
ATOM 1553 C CA . SER A 1 190 ? -8.864 4.598 0.468 1.00 86.38 190 SER A CA 1
ATOM 1554 C C . SER A 1 190 ? -8.457 5.657 -0.564 1.00 86.38 190 SER A C 1
ATOM 1556 O O . SER A 1 190 ? -8.026 5.314 -1.664 1.00 86.38 190 SER A O 1
ATOM 1558 N N . ASN A 1 191 ? -8.466 6.940 -0.193 1.00 87.50 191 ASN A N 1
ATOM 1559 C CA . ASN A 1 191 ? -8.083 8.023 -1.103 1.00 87.50 191 ASN A CA 1
ATOM 1560 C C . ASN A 1 191 ? -6.625 7.910 -1.565 1.00 87.50 191 ASN A C 1
ATOM 1562 O O . ASN A 1 191 ? -6.342 8.034 -2.757 1.00 87.50 191 ASN A O 1
ATOM 1566 N N . TYR A 1 192 ? -5.696 7.642 -0.644 1.00 86.56 192 TYR A N 1
ATOM 1567 C CA . TYR A 1 192 ? -4.291 7.469 -1.002 1.00 86.56 192 TYR A CA 1
ATOM 1568 C C . TYR A 1 192 ? -4.071 6.236 -1.880 1.00 86.56 192 TYR A C 1
ATOM 1570 O O . TYR A 1 192 ? -3.304 6.317 -2.834 1.00 86.56 192 TYR A O 1
ATOM 1578 N N . PHE A 1 193 ? -4.757 5.122 -1.607 1.00 84.06 193 PHE A N 1
ATOM 1579 C CA . PHE A 1 193 ? -4.704 3.929 -2.451 1.00 84.06 193 PHE A CA 1
ATOM 1580 C C . PHE A 1 193 ? -5.223 4.199 -3.863 1.00 84.06 193 PHE A C 1
ATOM 1582 O O . PHE A 1 193 ? -4.580 3.782 -4.823 1.00 84.06 193 PHE A O 1
ATOM 1589 N N . GLY A 1 194 ? -6.328 4.937 -3.994 1.00 83.75 194 GLY A N 1
ATOM 1590 C CA . GLY A 1 194 ? -6.863 5.343 -5.292 1.00 83.75 194 GLY A CA 1
ATOM 1591 C C . GLY A 1 194 ? -5.878 6.213 -6.079 1.00 83.75 194 GLY A C 1
ATOM 1592 O O . GLY A 1 194 ? -5.548 5.893 -7.219 1.00 83.75 194 GLY A O 1
ATOM 1593 N N . ILE A 1 195 ? -5.343 7.271 -5.458 1.00 85.25 195 ILE A N 1
ATOM 1594 C CA . ILE A 1 195 ? -4.394 8.195 -6.109 1.00 85.25 195 ILE A CA 1
ATOM 1595 C C . ILE A 1 195 ? -3.097 7.476 -6.493 1.00 85.25 195 ILE A C 1
ATOM 1597 O O . ILE A 1 195 ? -2.648 7.584 -7.635 1.00 85.25 195 ILE A O 1
ATOM 1601 N N . LEU A 1 196 ? -2.500 6.726 -5.561 1.00 85.31 196 LEU A N 1
ATOM 1602 C CA . LEU A 1 196 ? -1.283 5.964 -5.837 1.00 85.31 196 LEU A CA 1
ATOM 1603 C C . LEU A 1 196 ? -1.539 4.912 -6.914 1.00 85.31 196 LEU A C 1
ATOM 1605 O O . LEU A 1 196 ? -0.697 4.733 -7.785 1.00 85.31 196 LEU A O 1
ATOM 1609 N N . GLY A 1 197 ? -2.702 4.260 -6.905 1.00 82.75 197 GLY A N 1
ATOM 1610 C CA . GLY A 1 197 ? -3.072 3.278 -7.915 1.00 82.75 197 GLY A CA 1
ATOM 1611 C C . GLY A 1 197 ? -3.167 3.856 -9.326 1.00 82.75 197 GLY A C 1
ATOM 1612 O O . GLY A 1 197 ? -2.636 3.268 -10.272 1.00 82.75 197 GLY A O 1
ATOM 1613 N N . ILE A 1 198 ? -3.765 5.043 -9.465 1.00 82.38 198 ILE A N 1
ATOM 1614 C CA . ILE A 1 198 ? -3.788 5.787 -10.732 1.00 82.38 198 ILE A CA 1
ATOM 1615 C C . ILE A 1 198 ? -2.361 6.145 -11.158 1.00 82.38 198 ILE A C 1
ATOM 1617 O O . ILE A 1 198 ? -1.993 5.906 -12.306 1.00 82.38 198 ILE A O 1
ATOM 1621 N N . ALA A 1 199 ? -1.539 6.657 -10.237 1.00 82.94 199 ALA A N 1
ATOM 1622 C CA . ALA A 1 199 ? -0.158 7.034 -10.529 1.00 82.94 199 ALA A CA 1
ATOM 1623 C C . ALA A 1 199 ? 0.695 5.832 -10.977 1.00 82.94 199 ALA A C 1
ATOM 1625 O O . ALA A 1 199 ? 1.428 5.937 -11.958 1.00 82.94 199 ALA A O 1
ATOM 1626 N N . TYR A 1 200 ? 0.551 4.676 -10.322 1.00 79.00 200 TYR A N 1
ATOM 1627 C CA . TYR A 1 200 ? 1.195 3.424 -10.726 1.00 79.00 200 TYR A CA 1
ATOM 1628 C C . TYR A 1 200 ? 0.774 2.985 -12.123 1.00 79.00 200 TYR A C 1
ATOM 1630 O O . TYR A 1 200 ? 1.625 2.636 -12.937 1.00 79.00 200 TYR A O 1
ATOM 1638 N N . THR A 1 201 ? -0.528 3.017 -12.406 1.00 78.25 201 THR A N 1
ATOM 1639 C CA . THR A 1 201 ? -1.070 2.586 -13.700 1.00 78.25 201 THR A CA 1
ATOM 1640 C C . THR A 1 201 ? -0.607 3.514 -14.822 1.00 78.25 201 THR A C 1
ATOM 1642 O O . THR A 1 201 ? -0.171 3.042 -15.870 1.00 78.25 201 THR A O 1
ATOM 1645 N N . ALA A 1 202 ? -0.630 4.829 -14.589 1.00 77.44 202 ALA A N 1
ATOM 1646 C CA . ALA A 1 202 ? -0.148 5.825 -15.541 1.00 77.44 202 ALA A CA 1
ATOM 1647 C C . ALA A 1 202 ? 1.354 5.672 -15.806 1.00 77.44 202 ALA A C 1
ATOM 1649 O O . ALA A 1 202 ? 1.778 5.667 -16.960 1.00 77.44 202 ALA A O 1
ATOM 1650 N N . LEU A 1 203 ? 2.154 5.491 -14.752 1.00 74.94 203 LEU A N 1
ATOM 1651 C CA . LEU A 1 203 ? 3.591 5.285 -14.889 1.00 74.94 203 LEU A CA 1
ATOM 1652 C C . LEU A 1 203 ? 3.900 3.999 -15.660 1.00 74.94 203 LEU A C 1
ATOM 1654 O O . LEU A 1 203 ? 4.718 4.019 -16.573 1.00 74.94 203 LEU A O 1
ATOM 1658 N N . PHE A 1 204 ? 3.201 2.907 -15.348 1.00 71.75 204 PHE A N 1
ATOM 1659 C CA . PHE A 1 204 ? 3.374 1.636 -16.046 1.00 71.75 204 PHE A CA 1
ATOM 1660 C C . PHE A 1 204 ? 2.974 1.730 -17.528 1.00 71.75 204 PHE A C 1
ATOM 1662 O O . PHE A 1 204 ? 3.682 1.220 -18.400 1.00 71.75 204 PHE A O 1
ATOM 1669 N N . TYR A 1 205 ? 1.881 2.435 -17.839 1.00 71.88 205 TYR A N 1
ATOM 1670 C CA . TYR A 1 205 ? 1.464 2.708 -19.216 1.00 71.88 205 TYR A CA 1
ATOM 1671 C C . TYR A 1 205 ? 2.523 3.503 -19.988 1.00 71.88 205 TYR A C 1
ATOM 1673 O O . TYR A 1 205 ? 2.906 3.096 -21.080 1.00 71.88 205 TYR A O 1
ATOM 1681 N N . LEU A 1 206 ? 3.060 4.578 -19.400 1.00 68.12 206 LEU A N 1
ATOM 1682 C CA . LEU A 1 206 ? 4.110 5.395 -20.022 1.00 68.12 206 LEU A CA 1
ATOM 1683 C C . LEU A 1 206 ? 5.411 4.617 -20.270 1.00 68.12 206 LEU A C 1
ATOM 1685 O O . LEU A 1 206 ? 6.173 4.975 -21.162 1.00 68.12 206 LEU A O 1
ATOM 1689 N N . THR A 1 207 ? 5.661 3.554 -19.502 1.00 64.56 207 THR A N 1
ATOM 1690 C CA . THR A 1 207 ? 6.828 2.671 -19.676 1.00 64.56 207 THR A CA 1
ATOM 1691 C C . THR A 1 207 ? 6.587 1.496 -20.614 1.00 64.56 207 THR A C 1
ATOM 1693 O O . THR A 1 207 ? 7.524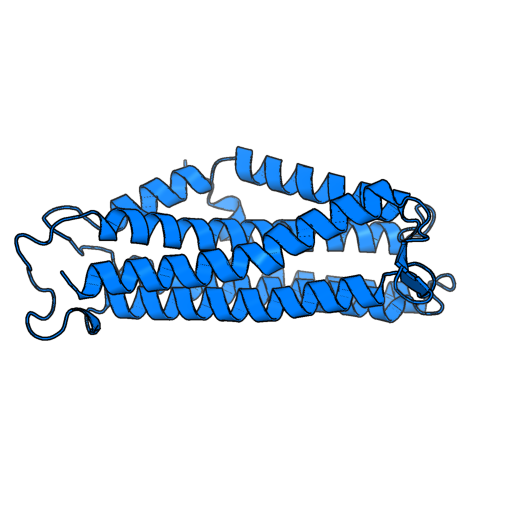 0.777 -20.959 1.00 64.56 207 THR A O 1
ATOM 1696 N N . THR A 1 208 ? 5.337 1.264 -21.011 1.00 65.06 208 THR A N 1
ATOM 1697 C CA . THR A 1 208 ? 4.998 0.169 -21.915 1.00 65.06 208 THR A CA 1
ATOM 1698 C C . THR A 1 208 ? 5.354 0.587 -23.350 1.00 65.06 208 THR A C 1
ATOM 1700 O O . THR A 1 208 ? 4.992 1.692 -23.759 1.00 65.06 208 THR A O 1
ATOM 1703 N N . PRO A 1 209 ? 6.045 -0.252 -24.149 1.00 62.91 209 PRO A N 1
ATOM 1704 C CA . PRO A 1 209 ? 6.365 0.088 -25.534 1.00 62.91 209 PRO A CA 1
ATOM 1705 C C . PRO A 1 209 ? 5.090 0.416 -26.321 1.00 62.91 209 PRO A C 1
ATOM 1707 O O . PRO A 1 209 ? 4.124 -0.338 -26.262 1.00 62.91 209 PRO A O 1
ATOM 1710 N N . LEU A 1 210 ? 5.081 1.495 -27.109 1.00 60.22 210 LEU A N 1
ATOM 1711 C CA . LEU A 1 210 ? 3.900 1.921 -27.887 1.00 60.22 210 LEU A CA 1
ATOM 1712 C C . LEU A 1 210 ? 3.381 0.843 -28.859 1.00 60.22 210 LEU A C 1
ATOM 1714 O O . LEU A 1 210 ? 2.209 0.838 -29.217 1.00 60.22 210 LEU A O 1
ATOM 1718 N N . SER A 1 211 ? 4.240 -0.089 -29.277 1.00 61.91 211 SER A N 1
ATOM 1719 C CA . SER A 1 211 ? 3.882 -1.219 -30.138 1.00 61.91 211 SER A CA 1
ATOM 1720 C C . SER A 1 211 ? 3.357 -2.447 -29.385 1.00 61.91 211 SER A C 1
ATOM 1722 O O . SER A 1 211 ? 2.947 -3.401 -30.042 1.00 61.91 211 SER A O 1
ATOM 1724 N N . ALA A 1 212 ? 3.386 -2.440 -28.049 1.00 63.69 212 ALA A N 1
ATOM 1725 C CA . ALA A 1 212 ? 3.121 -3.607 -27.213 1.00 63.69 212 ALA A CA 1
ATOM 1726 C C . ALA A 1 212 ? 1.652 -4.010 -27.144 1.00 63.69 212 ALA A C 1
ATOM 1728 O O . ALA A 1 212 ? 1.366 -5.187 -26.957 1.00 63.69 212 ALA A O 1
ATOM 1729 N N . ILE A 1 213 ? 0.726 -3.058 -27.259 1.00 67.44 213 ILE A N 1
ATOM 1730 C CA . ILE A 1 213 ? -0.713 -3.322 -27.237 1.00 67.44 213 ILE A CA 1
ATOM 1731 C C . ILE A 1 213 ? -1.297 -2.710 -28.502 1.00 67.44 213 ILE A C 1
ATOM 1733 O O . ILE A 1 213 ? -1.327 -1.490 -28.655 1.00 67.44 213 ILE A O 1
ATOM 1737 N N . LYS A 1 214 ? -1.752 -3.561 -29.418 1.00 73.31 214 LYS A N 1
ATOM 1738 C CA . LYS A 1 214 ? -2.383 -3.141 -30.670 1.00 73.31 214 LYS A CA 1
ATOM 1739 C C . LYS A 1 214 ? -3.798 -3.690 -30.726 1.00 73.31 214 LYS A C 1
ATOM 1741 O O . LYS A 1 214 ? -4.022 -4.878 -30.509 1.00 73.31 214 LYS A O 1
ATOM 1746 N N . PHE A 1 215 ? -4.744 -2.829 -31.073 1.00 73.38 215 PHE A N 1
ATOM 1747 C CA . PHE A 1 215 ? -6.082 -3.258 -31.456 1.00 73.38 215 PHE A CA 1
ATOM 1748 C C . PHE A 1 215 ? -6.110 -3.445 -32.968 1.00 73.38 215 PHE A C 1
ATOM 1750 O O . PHE A 1 215 ? -5.893 -2.500 -33.725 1.00 73.38 215 PHE A O 1
ATOM 1757 N N . THR A 1 216 ? -6.352 -4.675 -33.406 1.00 74.31 216 THR A N 1
ATOM 1758 C CA . THR A 1 216 ? -6.579 -4.994 -34.819 1.00 74.31 216 THR A CA 1
ATOM 1759 C C . THR A 1 216 ? -8.019 -5.472 -34.954 1.00 74.31 216 THR A C 1
ATOM 1761 O O . THR A 1 216 ? -8.355 -6.583 -34.557 1.00 74.31 216 THR A O 1
ATOM 1764 N N . GLY A 1 217 ? -8.913 -4.597 -35.425 1.00 77.19 217 GLY A N 1
ATOM 1765 C CA . GLY A 1 217 ? -10.354 -4.876 -35.426 1.00 77.19 217 GLY A CA 1
ATOM 1766 C C . GLY A 1 217 ? -10.885 -5.141 -34.009 1.00 77.19 217 GLY A C 1
ATOM 1767 O O . GLY A 1 217 ? -10.797 -4.271 -33.148 1.00 77.19 217 GLY A O 1
ATOM 1768 N N . TYR A 1 218 ? -11.403 -6.351 -33.765 1.00 75.94 218 TYR A N 1
ATOM 1769 C CA . TYR A 1 218 ? -11.918 -6.794 -32.457 1.00 75.94 218 TYR A CA 1
ATOM 1770 C C . TYR A 1 218 ? -10.896 -7.573 -31.611 1.00 75.94 218 TYR A C 1
ATOM 1772 O O . TYR A 1 218 ? -11.221 -8.011 -30.508 1.00 75.94 218 TYR A O 1
ATOM 1780 N N . THR A 1 219 ? -9.670 -7.770 -32.105 1.00 67.75 219 THR A N 1
ATOM 1781 C CA . THR A 1 219 ? -8.637 -8.550 -31.414 1.00 67.75 219 THR A CA 1
ATOM 1782 C C . THR A 1 219 ? -7.577 -7.655 -30.779 1.00 67.75 219 THR A C 1
ATOM 1784 O O . THR A 1 219 ? -6.931 -6.845 -31.451 1.00 67.75 219 THR A O 1
ATOM 1787 N N . LEU A 1 220 ? -7.388 -7.827 -29.468 1.00 76.50 220 LEU A N 1
ATOM 1788 C CA . LEU A 1 220 ? -6.279 -7.254 -28.710 1.00 76.50 220 LEU A CA 1
ATOM 1789 C C . LEU A 1 220 ? -5.033 -8.121 -28.928 1.00 76.50 220 LEU A C 1
ATOM 1791 O O . LEU A 1 220 ? -4.997 -9.277 -28.507 1.00 76.50 220 LEU A O 1
ATOM 1795 N N . ILE A 1 221 ? -4.021 -7.560 -29.583 1.00 75.56 221 ILE A N 1
ATOM 1796 C CA . ILE A 1 221 ? -2.725 -8.204 -29.803 1.00 75.56 221 ILE A CA 1
ATOM 1797 C C . ILE A 1 221 ? -1.723 -7.615 -28.815 1.00 75.56 221 ILE A C 1
ATOM 1799 O O . ILE A 1 221 ? -1.517 -6.400 -28.780 1.00 75.56 221 ILE A O 1
ATOM 1803 N N . ILE A 1 222 ? -1.099 -8.495 -28.032 1.00 77.56 222 ILE A N 1
ATOM 1804 C CA . ILE A 1 222 ? 0.019 -8.156 -27.153 1.00 77.56 222 ILE A CA 1
ATOM 1805 C C . ILE A 1 222 ? 1.308 -8.599 -27.847 1.00 77.56 222 ILE A C 1
ATOM 1807 O O . ILE A 1 222 ? 1.479 -9.781 -28.143 1.00 77.56 222 ILE A O 1
ATOM 1811 N N . ASP A 1 223 ? 2.192 -7.648 -28.120 1.00 76.12 223 ASP A N 1
ATOM 1812 C CA . ASP A 1 223 ? 3.438 -7.839 -28.866 1.00 76.12 223 ASP A CA 1
ATOM 1813 C C . ASP A 1 223 ? 4.607 -7.220 -28.088 1.00 76.12 223 ASP A C 1
ATOM 1815 O O . ASP A 1 223 ? 5.104 -6.129 -28.373 1.00 76.12 223 ASP A O 1
ATOM 1819 N N . THR A 1 224 ? 4.979 -7.903 -27.007 1.00 75.00 224 THR A N 1
ATOM 1820 C CA . THR A 1 224 ? 6.077 -7.533 -26.108 1.00 75.00 224 THR A CA 1
ATOM 1821 C C . THR A 1 224 ? 7.228 -8.531 -26.225 1.00 75.00 224 THR A C 1
ATOM 1823 O O . THR A 1 224 ? 7.007 -9.677 -26.622 1.00 75.00 224 THR A O 1
ATOM 1826 N N . PRO A 1 225 ? 8.452 -8.170 -25.791 1.00 74.25 225 PRO A N 1
ATOM 1827 C CA . PRO A 1 225 ? 9.578 -9.107 -25.763 1.00 74.25 225 PRO A CA 1
ATOM 1828 C C . PRO A 1 225 ? 9.297 -10.402 -24.986 1.00 74.25 225 PRO A C 1
ATOM 1830 O O . PRO A 1 225 ? 9.911 -11.428 -25.270 1.00 74.25 225 PRO A O 1
ATOM 1833 N N . ASN A 1 226 ? 8.369 -10.368 -24.020 1.00 79.69 226 ASN A N 1
ATOM 1834 C CA . ASN A 1 226 ? 7.873 -11.550 -23.327 1.00 79.69 226 ASN A CA 1
ATOM 1835 C C . ASN A 1 226 ? 6.403 -11.372 -22.904 1.00 79.69 226 ASN A C 1
ATOM 1837 O O . ASN A 1 226 ? 6.102 -10.877 -21.815 1.00 79.69 226 ASN A O 1
ATOM 1841 N N . ASN A 1 227 ? 5.489 -11.832 -23.760 1.00 80.31 227 ASN A N 1
ATOM 1842 C CA . ASN A 1 227 ? 4.041 -11.693 -23.562 1.00 80.31 227 ASN A CA 1
ATOM 1843 C C . ASN A 1 227 ? 3.531 -12.340 -22.271 1.00 80.31 227 ASN A C 1
ATOM 1845 O O . ASN A 1 227 ? 2.644 -11.798 -21.618 1.00 80.31 227 ASN A O 1
ATOM 1849 N N . LEU A 1 228 ? 4.095 -13.483 -21.879 1.00 80.88 228 LEU A N 1
ATOM 1850 C CA . LEU A 1 228 ? 3.670 -14.200 -20.678 1.00 80.88 228 LEU A CA 1
ATOM 1851 C C . LEU A 1 228 ? 4.017 -13.392 -19.422 1.00 80.88 228 LEU A C 1
ATOM 1853 O O . LEU A 1 228 ? 3.160 -13.170 -18.566 1.00 80.88 228 LEU A O 1
ATOM 1857 N N . VAL A 1 229 ? 5.253 -12.893 -19.339 1.00 79.31 229 VAL A N 1
ATOM 1858 C CA . VAL A 1 229 ? 5.707 -12.038 -18.230 1.00 79.31 229 VAL A CA 1
ATOM 1859 C C . VAL A 1 229 ? 4.906 -10.742 -18.177 1.00 79.31 229 VAL A C 1
ATOM 1861 O O . VAL A 1 229 ? 4.520 -10.311 -17.087 1.00 79.31 229 VAL A O 1
ATOM 1864 N N . PHE A 1 230 ? 4.602 -10.151 -19.337 1.00 78.50 230 PHE A N 1
ATOM 1865 C CA . PHE A 1 230 ? 3.756 -8.965 -19.420 1.00 78.50 230 PHE A CA 1
ATOM 1866 C C . PHE A 1 230 ? 2.378 -9.222 -18.805 1.00 78.50 230 PHE A C 1
ATOM 1868 O O . PHE A 1 230 ? 1.979 -8.492 -17.900 1.00 78.50 230 PHE A O 1
ATOM 1875 N N . ILE A 1 231 ? 1.695 -10.292 -19.229 1.00 80.94 231 ILE A N 1
ATOM 1876 C CA . ILE A 1 231 ? 0.356 -10.658 -18.743 1.00 80.94 231 ILE A CA 1
ATOM 1877 C C . ILE A 1 231 ? 0.363 -10.930 -17.237 1.00 80.94 231 ILE A C 1
ATOM 1879 O O . ILE A 1 231 ? -0.513 -10.432 -16.532 1.00 80.94 231 ILE A O 1
ATOM 1883 N N . ILE A 1 232 ? 1.342 -11.681 -16.723 1.00 80.19 232 ILE A N 1
ATOM 1884 C CA . ILE A 1 232 ? 1.435 -11.967 -15.283 1.00 80.19 232 ILE A CA 1
ATOM 1885 C C . ILE A 1 232 ? 1.630 -10.673 -14.490 1.00 80.19 232 ILE A C 1
ATOM 1887 O O . ILE A 1 232 ? 0.928 -10.438 -13.506 1.00 80.19 232 ILE A O 1
ATOM 1891 N N . THR A 1 233 ? 2.552 -9.817 -14.928 1.00 76.94 233 THR A N 1
ATOM 1892 C CA . THR A 1 233 ? 2.862 -8.563 -14.229 1.00 76.94 233 THR A CA 1
ATOM 1893 C C . THR A 1 233 ? 1.658 -7.621 -14.233 1.00 76.94 233 THR A C 1
ATOM 1895 O O . THR A 1 233 ? 1.273 -7.106 -13.181 1.00 76.94 233 THR A O 1
ATOM 1898 N N . TRP A 1 234 ? 1.003 -7.464 -15.388 1.00 76.50 234 TRP A N 1
ATOM 1899 C CA . TRP A 1 234 ? -0.231 -6.686 -15.520 1.00 76.50 234 TRP A CA 1
ATOM 1900 C C . TRP A 1 234 ? -1.369 -7.255 -14.680 1.00 76.50 234 TRP A C 1
ATOM 1902 O O . TRP A 1 234 ? -2.066 -6.503 -14.004 1.00 76.50 234 TRP A O 1
ATOM 1912 N N . GLY A 1 235 ? -1.541 -8.577 -14.686 1.00 78.25 235 GLY A N 1
ATOM 1913 C CA . GLY A 1 235 ? -2.557 -9.260 -13.893 1.00 78.25 235 GLY A CA 1
ATOM 1914 C C . GLY A 1 235 ? -2.375 -9.004 -12.400 1.00 78.25 235 GLY A C 1
ATOM 1915 O O . GLY A 1 235 ? -3.337 -8.654 -11.719 1.00 78.25 235 GLY A O 1
ATOM 1916 N N . ILE A 1 236 ? -1.141 -9.092 -11.893 1.00 77.62 236 ILE A N 1
ATOM 1917 C CA . ILE A 1 236 ? -0.828 -8.811 -10.484 1.00 77.62 236 ILE A CA 1
ATOM 1918 C C . ILE A 1 236 ? -1.141 -7.351 -10.133 1.00 77.62 236 ILE A C 1
ATOM 1920 O O . ILE A 1 236 ? -1.805 -7.103 -9.126 1.00 77.62 236 ILE A O 1
ATOM 1924 N N . ILE A 1 237 ? -0.708 -6.392 -10.960 1.00 76.62 237 ILE A N 1
ATOM 1925 C CA . ILE A 1 237 ? -0.985 -4.962 -10.746 1.00 76.62 237 ILE A CA 1
ATOM 1926 C C . ILE A 1 237 ? -2.496 -4.711 -10.749 1.00 76.62 237 ILE A C 1
ATOM 1928 O O . ILE A 1 237 ? -3.017 -4.086 -9.827 1.00 76.62 237 ILE A O 1
ATOM 1932 N N . PHE A 1 238 ? -3.216 -5.242 -11.735 1.00 76.88 238 PHE A N 1
ATOM 1933 C CA . PHE A 1 238 ? -4.660 -5.071 -11.859 1.00 76.88 238 PHE A CA 1
ATOM 1934 C C . PHE A 1 238 ? -5.424 -5.666 -10.667 1.00 76.88 238 PHE A C 1
ATOM 1936 O O . PHE A 1 238 ? -6.330 -5.029 -10.126 1.00 76.88 238 PHE A O 1
ATOM 1943 N N . ILE A 1 239 ? -5.036 -6.859 -10.210 1.00 80.12 239 ILE A N 1
ATOM 1944 C CA . ILE A 1 239 ? -5.659 -7.515 -9.056 1.00 80.12 239 ILE A CA 1
ATOM 1945 C C . ILE A 1 239 ? -5.364 -6.745 -7.766 1.00 80.12 239 ILE A C 1
ATOM 1947 O O . ILE A 1 239 ? -6.284 -6.495 -6.991 1.00 80.12 239 ILE A O 1
ATOM 1951 N N . LEU A 1 240 ? -4.110 -6.362 -7.517 1.00 74.38 240 LEU A N 1
ATOM 1952 C CA . LEU A 1 240 ? -3.719 -5.720 -6.257 1.00 74.38 240 LEU A CA 1
ATOM 1953 C C . LEU A 1 240 ? -4.180 -4.263 -6.169 1.00 74.38 240 LEU A C 1
ATOM 1955 O O . LEU A 1 240 ? -4.662 -3.838 -5.120 1.00 74.38 240 LEU A O 1
ATOM 1959 N N . ILE A 1 241 ? -4.034 -3.504 -7.254 1.00 73.88 241 ILE A N 1
ATOM 1960 C CA . ILE A 1 241 ? -4.334 -2.070 -7.282 1.00 73.88 241 ILE A CA 1
ATOM 1961 C C . ILE A 1 241 ? -5.790 -1.827 -7.668 1.00 73.88 241 ILE A C 1
ATOM 1963 O O . ILE A 1 241 ? -6.483 -1.090 -6.974 1.00 73.88 241 ILE A O 1
ATOM 1967 N N . GLY A 1 242 ? -6.268 -2.444 -8.749 1.00 72.44 242 GLY A N 1
ATOM 1968 C CA . GLY A 1 242 ? -7.625 -2.226 -9.248 1.00 72.44 242 GLY A CA 1
ATOM 1969 C C . GLY A 1 242 ? -8.669 -2.933 -8.389 1.00 72.44 242 GLY A C 1
ATOM 1970 O O . GLY A 1 242 ? -9.500 -2.299 -7.739 1.00 72.44 242 GLY A O 1
ATOM 1971 N N . PHE A 1 243 ? -8.619 -4.264 -8.363 1.00 79.44 243 PHE A N 1
ATOM 1972 C CA . PHE A 1 243 ? -9.644 -5.061 -7.686 1.00 79.44 243 PHE A CA 1
ATOM 1973 C C . PHE A 1 243 ? -9.513 -5.013 -6.156 1.00 79.44 243 PHE A C 1
ATOM 1975 O O . PHE A 1 243 ? -10.512 -4.875 -5.446 1.00 79.44 243 PHE A O 1
ATOM 1982 N N . GLY A 1 244 ? -8.279 -5.060 -5.647 1.00 81.06 244 GLY A N 1
ATOM 1983 C CA . GLY A 1 244 ? -7.972 -4.976 -4.220 1.00 81.06 244 GLY A CA 1
ATOM 1984 C C . GLY A 1 244 ? -8.511 -3.697 -3.586 1.00 81.06 244 GLY A C 1
ATOM 1985 O O . GLY A 1 244 ? -9.165 -3.769 -2.546 1.00 81.06 244 GLY A O 1
ATOM 1986 N N . TYR A 1 245 ? -8.332 -2.548 -4.249 1.00 83.50 245 TYR A N 1
ATOM 1987 C CA . TYR A 1 245 ? -8.882 -1.266 -3.802 1.00 83.50 245 TYR A CA 1
ATOM 1988 C C . TYR A 1 245 ? -10.405 -1.314 -3.630 1.00 83.50 245 TYR A C 1
ATOM 1990 O O . TYR A 1 245 ? -10.907 -0.982 -2.557 1.00 83.50 245 TYR A O 1
ATOM 1998 N N . LEU A 1 246 ? -11.136 -1.779 -4.648 1.00 84.62 246 LEU A N 1
ATOM 1999 C CA . LEU A 1 246 ? -12.601 -1.839 -4.615 1.00 84.62 246 LEU A CA 1
ATOM 2000 C C . LEU A 1 246 ? -13.112 -2.768 -3.511 1.00 84.62 246 LEU A C 1
ATOM 2002 O O . LEU A 1 246 ? -14.039 -2.415 -2.778 1.00 84.62 246 LEU A O 1
ATOM 2006 N N . ILE A 1 247 ? -12.489 -3.942 -3.361 1.00 87.88 247 ILE A N 1
ATOM 2007 C CA . ILE A 1 247 ? -12.843 -4.882 -2.293 1.00 87.88 247 ILE A CA 1
ATOM 2008 C C . ILE A 1 247 ? -12.594 -4.244 -0.931 1.00 87.88 247 I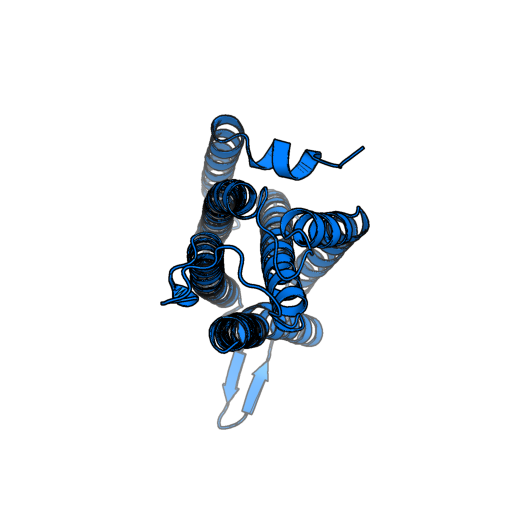LE A C 1
ATOM 2010 O O . ILE A 1 247 ? -13.456 -4.304 -0.055 1.00 87.88 247 ILE A O 1
ATOM 2014 N N . PHE A 1 248 ? -11.417 -3.660 -0.728 1.00 89.12 248 PHE A N 1
ATOM 2015 C CA . PHE A 1 248 ? -11.049 -3.073 0.552 1.00 89.12 248 PHE A CA 1
ATOM 2016 C C . PHE A 1 248 ? -11.964 -1.916 0.915 1.00 89.12 248 PHE A C 1
ATOM 2018 O O . PHE A 1 248 ? -12.457 -1.888 2.047 1.00 89.12 248 PHE A O 1
ATOM 2025 N N . ASP A 1 249 ? -12.260 -1.041 -0.049 1.00 89.12 249 ASP A N 1
ATOM 2026 C CA . ASP A 1 249 ? -13.166 0.085 0.128 1.00 89.12 249 ASP A CA 1
ATOM 2027 C C . ASP A 1 249 ? -14.576 -0.367 0.534 1.00 89.12 249 ASP A C 1
ATOM 2029 O O . ASP A 1 249 ? -15.153 0.124 1.509 1.00 89.12 249 ASP A O 1
ATOM 2033 N N . TYR A 1 250 ? -15.097 -1.388 -0.147 1.00 91.38 250 TYR A N 1
ATOM 2034 C CA . TYR A 1 250 ? -16.372 -2.003 0.204 1.00 91.38 250 TYR A CA 1
ATOM 2035 C C . TYR A 1 250 ? -16.353 -2.630 1.608 1.00 91.38 250 TYR A C 1
ATOM 2037 O O . TYR A 1 250 ? -17.267 -2.405 2.408 1.00 91.38 250 TYR A O 1
ATOM 2045 N N . LEU A 1 251 ? -15.316 -3.412 1.929 1.00 92.94 251 LEU A N 1
ATOM 2046 C CA . LEU A 1 251 ? -15.228 -4.153 3.187 1.00 92.94 251 LEU A CA 1
ATOM 2047 C C . LEU A 1 251 ? -15.185 -3.226 4.401 1.00 92.94 251 LEU A C 1
ATOM 2049 O O . LEU A 1 251 ? -15.919 -3.465 5.361 1.00 92.94 251 LEU A O 1
ATOM 2053 N N . TRP A 1 252 ? -14.356 -2.176 4.389 1.00 92.69 252 TRP A N 1
ATOM 2054 C CA . TRP A 1 252 ? -14.267 -1.296 5.558 1.00 92.69 252 TRP A CA 1
ATOM 2055 C C . TRP A 1 252 ? -15.574 -0.528 5.786 1.00 92.69 252 TRP A C 1
ATOM 2057 O O . TRP A 1 252 ? -16.033 -0.456 6.928 1.00 92.69 252 TRP A O 1
ATOM 2067 N N . LYS A 1 253 ? -16.222 -0.039 4.715 1.00 93.44 253 LYS A N 1
ATOM 2068 C CA . LYS A 1 253 ? -17.531 0.634 4.794 1.00 93.44 253 LYS A CA 1
ATOM 2069 C C . LYS A 1 253 ? -18.602 -0.303 5.338 1.00 93.44 253 LYS A C 1
ATOM 2071 O 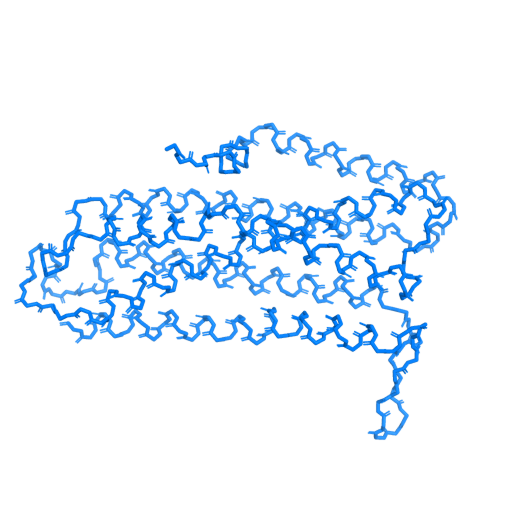O . LYS A 1 253 ? -19.387 0.090 6.203 1.00 93.44 253 LYS A O 1
ATOM 2076 N N . LYS A 1 254 ? -18.611 -1.556 4.871 1.00 94.06 254 LYS A N 1
ATOM 2077 C CA . LYS A 1 254 ? -19.510 -2.598 5.378 1.00 94.06 254 LYS A CA 1
ATOM 2078 C C . LYS A 1 254 ? -19.313 -2.818 6.880 1.00 94.06 254 LYS A C 1
ATOM 2080 O O . LYS A 1 254 ? -20.293 -2.762 7.616 1.00 94.06 254 LYS A O 1
ATOM 2085 N N . TYR A 1 255 ? -18.077 -3.018 7.340 1.00 91.62 255 TYR A N 1
ATOM 2086 C CA . TYR A 1 255 ? -17.809 -3.282 8.758 1.00 91.62 255 TYR A CA 1
ATOM 2087 C C . TYR A 1 255 ? -18.134 -2.085 9.659 1.00 91.62 255 TYR A C 1
ATOM 2089 O O . TYR A 1 255 ? -18.706 -2.287 10.725 1.00 91.62 255 TYR A O 1
ATOM 2097 N N . ILE A 1 256 ? -17.851 -0.848 9.234 1.00 88.50 256 ILE A N 1
ATOM 2098 C CA . ILE A 1 256 ? -18.271 0.353 9.979 1.00 88.50 256 ILE A CA 1
ATOM 2099 C C . ILE A 1 256 ? -19.799 0.432 10.069 1.00 88.50 256 ILE A C 1
ATOM 2101 O O . ILE A 1 256 ? -20.338 0.663 11.148 1.00 88.50 256 ILE A O 1
ATOM 2105 N N . LYS A 1 257 ? -20.514 0.175 8.968 1.00 89.12 257 LYS A N 1
ATOM 2106 C CA . LYS A 1 257 ? -21.984 0.166 8.961 1.00 89.12 257 LYS A CA 1
ATOM 2107 C C . LYS A 1 257 ? -22.562 -0.915 9.878 1.00 89.12 257 LYS A C 1
ATOM 2109 O O . LYS A 1 257 ? -23.568 -0.669 10.531 1.00 89.12 257 LYS A O 1
ATOM 2114 N N . GLU A 1 258 ? -21.949 -2.098 9.927 1.00 87.44 258 GLU A N 1
ATOM 2115 C CA . GLU A 1 258 ? -22.324 -3.163 10.868 1.00 87.44 258 GLU A CA 1
ATOM 2116 C C . GLU A 1 258 ? -22.087 -2.755 12.326 1.00 87.44 258 GLU A C 1
ATOM 2118 O O . GLU A 1 258 ? -22.913 -3.070 13.172 1.00 87.44 258 GLU A O 1
ATOM 2123 N N . ILE A 1 259 ? -20.988 -2.051 12.612 1.00 84.62 259 ILE A N 1
ATOM 2124 C CA . ILE A 1 259 ? -20.661 -1.557 13.956 1.00 84.62 259 ILE A CA 1
ATOM 2125 C C . ILE A 1 259 ? -21.656 -0.481 14.406 1.00 84.62 259 ILE A C 1
ATOM 2127 O O . ILE A 1 259 ? -22.152 -0.571 15.516 1.00 84.62 259 ILE A O 1
ATOM 2131 N N . ILE A 1 260 ? -21.968 0.504 13.556 1.00 82.88 260 ILE A N 1
ATOM 2132 C CA . ILE A 1 260 ? -22.869 1.625 13.898 1.00 82.88 260 ILE A CA 1
ATOM 2133 C C . ILE A 1 260 ? -24.325 1.168 14.073 1.00 82.88 260 ILE A C 1
ATOM 2135 O O . ILE A 1 260 ? -25.084 1.796 14.802 1.00 82.88 260 ILE A O 1
ATOM 2139 N N . LYS A 1 261 ? -24.739 0.106 13.371 1.00 81.25 261 LYS A N 1
ATOM 2140 C CA . LYS A 1 261 ? -26.102 -0.441 13.460 1.00 81.25 261 LYS A CA 1
ATOM 2141 C C . LYS A 1 261 ? -26.390 -1.195 14.758 1.00 81.25 261 LYS A C 1
ATOM 2143 O O . LYS A 1 261 ? -27.560 -1.476 15.009 1.00 81.25 261 LYS A O 1
ATOM 2148 N N . LYS A 1 262 ? -25.352 -1.616 15.473 1.00 73.69 262 LYS A N 1
ATOM 2149 C CA . LYS A 1 262 ? -25.471 -2.345 16.733 1.00 73.69 262 LYS A CA 1
ATOM 2150 C C . LYS A 1 262 ? -25.473 -1.369 17.899 1.00 73.69 262 LYS A C 1
ATOM 2152 O O . LYS A 1 262 ? -26.164 -1.695 18.882 1.00 73.69 262 LYS A O 1
#

Foldseek 3Di:
DQCCPVVVVLQPVPVVVVVLVVLLVVLQVLCVPDPVCPPCSCLSNLLSVLLVLLSVLVNVLVVLVVVLLVLQVVDDFPNHRLNVLLVVLVSVLRDPVLVVVLQVVLVLVLVLCVLLVLADVPGPSSVSSSVSSSSSSSSVSVLVSVLVSLLSSLVVLLPDDRPDPPDCPPVFVCPRPSLVSSVVSNVSSLVSLLVSLVSVVVSVVSSRPPPQWDDDPPDTDGDTSDSVSVCVSVVVSCCCRPVVSVVSNVSNVVSSVSNRVD